Protein AF-A0A931P2Z4-F1 (afdb_monomer_lite)

Structure (mmCIF, N/CA/C/O backbone):
data_AF-A0A931P2Z4-F1
#
_entry.id   AF-A0A931P2Z4-F1
#
loop_
_atom_site.group_PDB
_atom_site.id
_atom_site.type_symbol
_atom_site.label_atom_id
_atom_site.label_alt_id
_atom_site.label_comp_id
_atom_site.label_asym_id
_atom_site.label_entity_id
_atom_site.label_seq_id
_atom_site.pdbx_PDB_ins_code
_atom_site.Cartn_x
_atom_site.Cartn_y
_atom_site.Cartn_z
_atom_site.occupancy
_atom_site.B_iso_or_equiv
_atom_site.auth_seq_id
_atom_site.auth_comp_id
_atom_site.auth_asym_id
_atom_site.auth_atom_id
_atom_site.pdbx_PDB_model_num
ATOM 1 N N . MET A 1 1 ? 8.236 19.180 -32.862 1.00 44.97 1 MET A N 1
ATOM 2 C CA . MET A 1 1 ? 7.317 18.182 -32.266 1.00 44.97 1 MET A CA 1
ATOM 3 C C . MET A 1 1 ? 7.279 18.466 -30.775 1.00 44.97 1 MET A C 1
ATOM 5 O O . MET A 1 1 ? 8.340 18.590 -30.193 1.00 44.97 1 MET A O 1
ATOM 9 N N . ASN A 1 2 ? 6.101 18.716 -30.204 1.00 41.00 2 ASN A N 1
ATOM 10 C CA . ASN A 1 2 ? 5.969 19.362 -28.893 1.00 41.00 2 ASN A CA 1
ATOM 11 C C . ASN A 1 2 ? 6.431 18.462 -27.731 1.00 41.00 2 ASN A C 1
ATOM 13 O O . ASN A 1 2 ? 5.687 17.571 -27.325 1.00 41.00 2 ASN A O 1
ATOM 17 N N . ASP A 1 3 ? 7.596 18.770 -27.150 1.00 51.53 3 ASP A N 1
ATOM 18 C CA . ASP A 1 3 ? 8.115 18.210 -25.883 1.00 51.53 3 ASP A CA 1
ATOM 19 C C . ASP A 1 3 ? 7.376 18.728 -24.632 1.00 51.53 3 ASP A C 1
ATOM 21 O O . ASP A 1 3 ? 7.617 18.282 -23.510 1.00 51.53 3 ASP A O 1
ATOM 25 N N . PHE A 1 4 ? 6.390 19.607 -24.830 1.00 52.56 4 PHE A N 1
ATOM 26 C CA . PHE A 1 4 ? 5.562 20.218 -23.789 1.00 52.56 4 PHE A CA 1
ATOM 27 C C . PHE A 1 4 ? 5.061 19.259 -22.681 1.00 52.56 4 PHE A C 1
ATOM 29 O O . PHE A 1 4 ? 5.158 19.619 -21.507 1.00 52.56 4 PHE A O 1
ATOM 36 N N . PRO A 1 5 ? 4.562 18.032 -22.966 1.00 62.28 5 PRO A N 1
ATOM 37 C CA . PRO A 1 5 ? 4.117 17.132 -21.900 1.00 62.28 5 PRO A CA 1
ATOM 38 C C . PRO A 1 5 ? 5.269 16.531 -21.076 1.00 62.28 5 PRO A C 1
ATOM 40 O O . PRO A 1 5 ? 5.056 16.173 -19.917 1.00 62.28 5 PRO A O 1
ATOM 43 N N . VAL A 1 6 ? 6.478 16.414 -21.636 1.00 67.75 6 VAL A N 1
ATOM 44 C CA . VAL A 1 6 ? 7.647 15.845 -20.943 1.00 67.75 6 VAL A CA 1
ATOM 45 C C . VAL A 1 6 ? 8.242 16.865 -19.978 1.00 67.75 6 VAL A C 1
ATOM 47 O O . VAL A 1 6 ? 8.527 16.518 -18.829 1.00 67.75 6 VAL A O 1
ATOM 50 N N . ASP A 1 7 ? 8.362 18.120 -20.405 1.00 74.94 7 ASP A N 1
ATOM 51 C CA . ASP A 1 7 ? 8.879 19.200 -19.560 1.00 74.94 7 ASP A CA 1
ATOM 52 C C . ASP A 1 7 ? 7.907 19.562 -18.437 1.00 74.94 7 ASP A C 1
ATOM 54 O O . ASP A 1 7 ? 8.334 19.750 -17.296 1.00 74.94 7 ASP A O 1
ATOM 58 N N . LEU A 1 8 ? 6.596 19.546 -18.707 1.00 75.50 8 LEU A N 1
ATOM 59 C CA . LEU A 1 8 ? 5.576 19.726 -17.673 1.00 75.50 8 LEU A CA 1
ATOM 60 C C . LEU A 1 8 ? 5.643 18.615 -16.617 1.00 75.50 8 LEU A C 1
ATOM 62 O O . LEU A 1 8 ? 5.614 18.897 -15.421 1.00 75.50 8 LEU A O 1
ATOM 66 N N . PHE A 1 9 ? 5.772 17.353 -17.039 1.00 71.75 9 PHE A N 1
ATOM 67 C CA . PHE A 1 9 ? 5.898 16.229 -16.111 1.00 71.75 9 PHE A CA 1
ATOM 68 C C . PHE A 1 9 ? 7.199 16.298 -15.301 1.00 71.75 9 PHE A C 1
ATOM 70 O O . PHE A 1 9 ? 7.192 16.049 -14.095 1.00 71.75 9 PHE A O 1
ATOM 77 N N . ARG A 1 10 ? 8.318 16.676 -15.931 1.00 78.06 10 ARG A N 1
ATOM 78 C CA . ARG A 1 10 ? 9.607 16.867 -15.247 1.00 78.06 10 ARG A CA 1
ATOM 79 C C . ARG A 1 10 ? 9.520 18.004 -14.221 1.00 78.06 10 ARG A C 1
ATOM 81 O O . ARG A 1 10 ? 9.961 17.823 -13.086 1.00 78.06 10 ARG A O 1
ATOM 88 N N . GLY A 1 11 ? 8.905 19.130 -14.583 1.00 81.81 11 GLY A N 1
ATOM 89 C CA . GLY A 1 11 ? 8.651 20.252 -13.676 1.00 81.81 11 GLY A CA 1
ATOM 90 C C . GLY A 1 11 ? 7.755 19.856 -12.504 1.00 81.81 11 GLY A C 1
ATOM 91 O O . GLY A 1 11 ? 8.115 20.081 -11.349 1.00 81.81 11 GLY A O 1
ATOM 92 N N . PHE A 1 12 ? 6.647 19.164 -12.784 1.00 83.44 12 PHE A N 1
ATOM 93 C CA . PHE A 1 12 ? 5.747 18.636 -11.760 1.00 83.44 12 PHE A CA 1
ATOM 94 C C . PHE A 1 12 ? 6.478 17.712 -10.784 1.00 83.44 12 PHE A C 1
ATOM 96 O O . PHE A 1 12 ? 6.411 17.940 -9.582 1.00 83.44 12 PHE A O 1
ATOM 103 N N . MET A 1 13 ? 7.230 16.717 -11.270 1.00 86.56 13 MET A N 1
ATOM 104 C CA . MET A 1 13 ? 7.953 15.777 -10.402 1.00 86.56 13 MET A CA 1
ATOM 105 C C . MET A 1 13 ? 9.021 16.464 -9.543 1.00 86.56 13 MET A C 1
ATOM 107 O O . MET A 1 13 ? 9.253 16.047 -8.410 1.00 86.56 13 MET A O 1
ATOM 111 N N . THR A 1 14 ? 9.629 17.541 -10.045 1.00 87.50 14 THR A N 1
ATOM 112 C CA . THR A 1 14 ? 10.622 18.329 -9.298 1.00 87.50 14 THR A CA 1
ATOM 113 C C . THR A 1 14 ? 10.002 19.035 -8.089 1.00 87.50 14 THR A C 1
ATOM 115 O O . THR A 1 14 ? 10.660 19.146 -7.061 1.00 87.50 14 THR A O 1
ATOM 118 N N . ALA A 1 15 ? 8.735 19.457 -8.170 1.00 89.44 15 ALA A N 1
ATOM 119 C CA . ALA A 1 15 ? 8.001 20.026 -7.036 1.00 89.44 15 ALA A CA 1
ATOM 120 C C . ALA A 1 15 ? 7.298 18.951 -6.185 1.00 89.44 15 ALA A C 1
ATOM 122 O O . ALA A 1 15 ? 7.265 19.031 -4.957 1.00 89.44 15 ALA A O 1
ATOM 123 N N . PHE A 1 16 ? 6.755 17.920 -6.832 1.00 89.06 16 PHE A N 1
ATOM 124 C CA . PHE A 1 16 ? 5.965 16.871 -6.198 1.00 89.06 16 PHE A CA 1
ATOM 125 C C . PHE A 1 16 ? 6.788 16.034 -5.221 1.00 89.06 16 PHE A C 1
ATOM 127 O O . PHE A 1 16 ? 6.344 15.807 -4.099 1.00 89.06 16 PHE A O 1
ATOM 134 N N . VAL A 1 17 ? 7.990 15.593 -5.610 1.00 91.75 17 VAL A N 1
ATOM 135 C CA . VAL A 1 17 ? 8.836 14.752 -4.750 1.00 91.75 17 VAL A CA 1
ATOM 136 C C . VAL A 1 17 ? 9.189 15.450 -3.428 1.00 91.75 17 VAL A C 1
ATOM 138 O O . VAL A 1 17 ? 8.861 14.885 -2.384 1.00 91.75 17 VAL A O 1
ATOM 141 N N . PRO A 1 18 ? 9.787 16.660 -3.402 1.00 93.44 18 PRO A N 1
ATOM 142 C CA . PRO A 1 18 ? 10.085 17.330 -2.138 1.00 93.44 18 PRO A CA 1
ATOM 143 C C . PRO A 1 18 ? 8.811 17.679 -1.362 1.00 93.44 18 PRO A C 1
ATOM 145 O O . PRO A 1 18 ? 8.804 17.546 -0.141 1.00 93.44 18 PRO A O 1
ATOM 148 N N . GLY A 1 19 ? 7.716 18.039 -2.045 1.00 92.69 19 GLY A N 1
ATOM 149 C CA . GLY A 1 19 ? 6.416 18.255 -1.405 1.00 92.69 19 GLY A CA 1
ATOM 150 C C . GLY A 1 19 ? 5.922 17.016 -0.652 1.00 92.69 19 GLY A C 1
ATOM 151 O O . GLY A 1 19 ? 5.561 17.109 0.520 1.00 92.69 19 GLY A O 1
ATOM 152 N N . MET A 1 20 ? 5.983 15.841 -1.283 1.00 91.75 20 MET A N 1
ATOM 153 C CA . MET A 1 20 ? 5.638 14.563 -0.655 1.00 91.75 20 MET A CA 1
ATOM 154 C C . MET A 1 20 ? 6.575 14.223 0.504 1.00 91.75 20 MET A C 1
ATOM 156 O O . MET A 1 20 ? 6.102 13.790 1.548 1.00 91.75 20 MET A O 1
ATOM 160 N N . LEU A 1 21 ? 7.887 14.433 0.368 1.00 91.06 21 LEU A N 1
ATOM 161 C CA . LEU A 1 21 ? 8.843 14.148 1.446 1.00 91.06 21 LEU A CA 1
ATOM 162 C C . LEU A 1 21 ? 8.660 15.075 2.656 1.00 91.06 21 LEU A C 1
ATOM 164 O O . LEU A 1 21 ? 8.815 14.624 3.788 1.00 91.06 21 LEU A O 1
ATOM 168 N N . LEU A 1 22 ? 8.289 16.339 2.436 1.00 95.12 22 LEU A N 1
ATOM 169 C CA . LEU A 1 22 ? 8.020 17.315 3.497 1.00 95.12 22 LEU A CA 1
ATOM 170 C C . LEU A 1 22 ? 6.656 17.125 4.164 1.00 95.12 22 LEU A C 1
ATOM 172 O O . LEU A 1 22 ? 6.505 17.450 5.344 1.00 95.12 22 LEU A O 1
ATOM 176 N N . PHE A 1 23 ? 5.665 16.608 3.432 1.00 93.88 23 PHE A N 1
ATOM 177 C CA . PHE A 1 23 ? 4.286 16.508 3.906 1.00 93.88 23 PHE A CA 1
ATOM 178 C C . PHE A 1 23 ? 4.151 15.833 5.284 1.00 93.88 23 PHE A C 1
ATOM 180 O O . PHE A 1 23 ? 3.473 16.410 6.136 1.00 93.88 23 PHE A O 1
ATOM 187 N N . PRO A 1 24 ? 4.810 14.688 5.578 1.00 92.69 24 PRO A N 1
ATOM 188 C CA . PRO A 1 24 ? 4.758 14.075 6.899 1.00 92.69 24 PRO A CA 1
ATOM 189 C C . PRO A 1 24 ? 5.106 15.013 8.047 1.00 92.69 24 PRO A C 1
ATOM 191 O O . PRO A 1 24 ? 4.391 15.066 9.049 1.00 92.69 24 PRO A O 1
ATOM 194 N N . LEU A 1 25 ? 6.189 15.769 7.885 1.00 94.56 25 LEU A N 1
ATOM 195 C CA . LEU A 1 25 ? 6.668 16.702 8.891 1.00 94.56 25 LEU A CA 1
ATOM 196 C C . LEU A 1 25 ? 5.716 17.893 9.033 1.00 94.56 25 LEU A C 1
ATOM 198 O O . LEU A 1 25 ? 5.333 18.226 10.153 1.00 94.56 25 LEU A O 1
ATOM 202 N N . ILE A 1 26 ? 5.291 18.491 7.914 1.00 94.81 26 ILE A N 1
ATOM 203 C CA . ILE A 1 26 ? 4.351 19.625 7.901 1.00 94.81 26 ILE A CA 1
ATOM 204 C C . ILE A 1 26 ? 3.043 19.242 8.593 1.00 94.81 26 ILE A C 1
ATOM 206 O O . ILE A 1 26 ? 2.549 19.976 9.448 1.00 94.81 26 ILE A O 1
ATOM 210 N N . PHE A 1 27 ? 2.499 18.070 8.272 1.00 92.38 27 PHE A N 1
ATOM 211 C CA . PHE A 1 27 ? 1.262 17.596 8.874 1.00 92.38 27 PHE A CA 1
ATOM 212 C C . PHE A 1 27 ? 1.416 17.372 10.382 1.00 92.38 27 PHE A C 1
ATOM 214 O O . PHE A 1 27 ? 0.589 17.843 11.159 1.00 92.38 27 PHE A O 1
ATOM 221 N N . VAL A 1 28 ? 2.486 16.699 10.825 1.00 92.12 28 VAL A N 1
ATOM 222 C CA . VAL A 1 28 ? 2.754 16.495 12.260 1.00 92.12 28 VAL A CA 1
ATOM 223 C C . VAL A 1 28 ? 2.895 17.828 12.990 1.00 92.12 28 VAL A C 1
ATOM 225 O O . VAL A 1 28 ? 2.395 17.951 14.107 1.00 92.12 28 VAL A O 1
ATOM 228 N N . LEU A 1 29 ? 3.540 18.826 12.381 1.00 93.25 29 LEU A N 1
ATOM 229 C CA . LEU A 1 29 ? 3.666 20.174 12.939 1.00 93.25 29 LEU A CA 1
ATOM 230 C C . LEU A 1 29 ? 2.308 20.873 13.070 1.00 93.25 29 LEU A C 1
ATOM 232 O O . LEU A 1 29 ? 2.054 21.487 14.103 1.00 93.25 29 LEU A O 1
ATOM 236 N N . ALA A 1 30 ? 1.433 20.729 12.073 1.00 92.19 30 ALA A N 1
ATOM 237 C CA . ALA A 1 30 ? 0.103 21.336 12.057 1.00 92.19 30 ALA A CA 1
ATOM 238 C C . ALA A 1 30 ? -0.881 20.706 13.060 1.00 92.19 30 ALA A C 1
ATOM 240 O O . ALA A 1 30 ? -1.800 21.377 13.526 1.00 92.19 30 ALA A O 1
ATOM 241 N N . VAL A 1 31 ? -0.710 19.427 13.413 1.00 89.00 31 VAL A N 1
ATOM 242 C CA . VAL A 1 31 ? -1.564 18.768 14.415 1.00 89.00 31 VAL A CA 1
ATOM 243 C C . VAL A 1 31 ? -1.288 19.360 15.807 1.00 89.00 31 VAL A C 1
ATOM 245 O O . VAL A 1 31 ? -0.141 19.337 16.250 1.00 89.00 31 VAL A O 1
ATOM 248 N N . PRO A 1 32 ? -2.295 19.847 16.550 1.00 88.62 32 PRO A N 1
ATOM 249 C CA . PRO A 1 32 ? -2.089 20.347 17.907 1.00 88.62 32 PRO A CA 1
ATOM 250 C C . PRO A 1 32 ? -1.787 19.204 18.888 1.00 88.62 32 PRO A C 1
ATOM 252 O O . PRO A 1 32 ? -2.321 18.099 18.761 1.00 88.62 32 PRO A O 1
ATOM 255 N N . THR A 1 33 ? -0.943 19.471 19.887 1.00 88.38 33 THR A N 1
ATOM 256 C CA . THR A 1 33 ? -0.686 18.535 20.992 1.00 88.38 33 THR A CA 1
ATOM 257 C C . THR A 1 33 ? -1.854 18.586 21.973 1.00 88.38 33 THR A C 1
ATOM 259 O O . THR A 1 33 ? -2.171 19.654 22.485 1.00 88.38 33 THR A O 1
ATOM 262 N N . LYS A 1 34 ? -2.498 17.443 22.224 1.00 85.62 34 LYS A N 1
ATOM 263 C CA . LYS A 1 34 ? -3.640 17.299 23.146 1.00 85.62 34 LYS A CA 1
ATOM 264 C C . LYS A 1 34 ? -3.306 16.494 24.405 1.00 85.62 34 LYS A C 1
ATOM 266 O O . LYS A 1 34 ? -4.213 16.042 25.092 1.00 85.62 34 LYS A O 1
ATOM 271 N N . VAL A 1 35 ? -2.024 16.249 24.664 1.00 84.19 35 VAL A N 1
ATOM 272 C CA . VAL A 1 35 ? -1.583 15.495 25.840 1.00 84.19 35 VAL A CA 1
ATOM 273 C C . VAL A 1 35 ? -1.104 16.463 26.908 1.00 84.19 35 VAL A C 1
ATOM 275 O O . VAL A 1 35 ? -0.300 17.342 26.610 1.00 84.19 35 VAL A O 1
ATOM 278 N N . GLU A 1 36 ? -1.614 16.298 28.124 1.00 82.31 36 GLU A N 1
ATOM 279 C CA . GLU A 1 36 ? -1.298 17.154 29.275 1.00 82.31 36 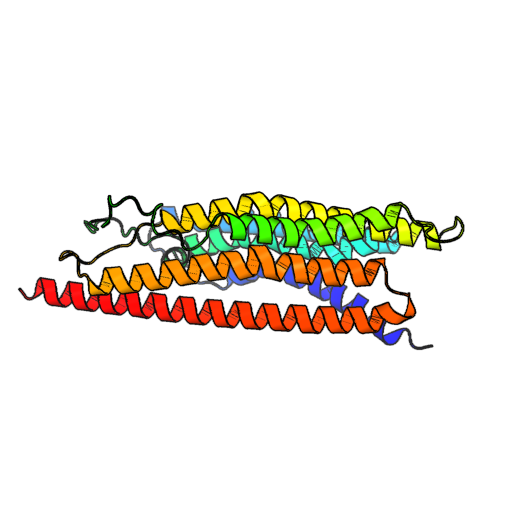GLU A CA 1
ATOM 280 C C . GLU A 1 36 ? -0.127 16.598 30.103 1.00 82.31 36 GLU A C 1
ATOM 282 O O . GLU A 1 36 ? 0.582 17.348 30.770 1.00 82.31 36 GLU A O 1
ATOM 287 N N . GLU A 1 37 ? 0.133 15.289 30.014 1.00 85.88 37 GLU A N 1
ATOM 288 C CA . GLU A 1 37 ? 1.221 14.633 30.741 1.00 85.88 37 GLU A CA 1
ATOM 289 C C . GLU A 1 37 ? 2.613 15.043 30.198 1.00 85.88 37 GLU A C 1
ATOM 291 O O . GLU A 1 37 ? 2.868 14.945 28.984 1.00 85.88 37 GLU A O 1
ATOM 296 N N . PRO A 1 38 ? 3.559 15.453 31.071 1.00 85.31 38 PRO A N 1
ATOM 297 C CA . PRO A 1 38 ? 4.902 15.877 30.663 1.00 85.31 38 PRO A CA 1
ATOM 298 C C . PRO A 1 38 ? 5.701 14.790 29.931 1.00 85.31 38 PRO A C 1
ATOM 300 O O . PRO A 1 38 ? 6.348 15.070 28.921 1.00 85.31 38 PRO A O 1
ATOM 303 N N . GLU A 1 39 ? 5.625 13.541 30.397 1.00 81.50 39 GLU A N 1
ATOM 304 C CA . GLU A 1 39 ? 6.357 12.410 29.808 1.00 81.50 39 GLU A CA 1
ATOM 305 C C . GLU A 1 39 ? 5.884 12.094 28.384 1.00 81.50 39 GLU A C 1
ATOM 307 O O . GLU A 1 39 ? 6.685 11.889 27.468 1.00 81.50 39 GLU A O 1
ATOM 312 N N . ALA A 1 40 ? 4.569 12.113 28.165 1.00 79.25 40 ALA A N 1
ATOM 313 C CA . ALA A 1 40 ? 3.987 11.884 26.851 1.00 79.25 40 ALA A CA 1
ATOM 314 C C . ALA A 1 40 ? 4.281 13.042 25.881 1.00 79.25 40 ALA A C 1
ATOM 316 O O . ALA A 1 40 ? 4.502 12.818 24.686 1.00 79.25 40 ALA A O 1
ATOM 317 N N . THR A 1 41 ? 4.367 14.270 26.399 1.00 86.44 41 THR A N 1
ATOM 318 C CA . THR A 1 41 ? 4.800 15.443 25.630 1.00 86.44 41 THR A CA 1
ATOM 319 C C . THR A 1 41 ? 6.256 15.311 25.173 1.00 86.44 41 THR A C 1
ATOM 321 O O . THR A 1 41 ? 6.557 15.570 24.003 1.00 86.44 41 THR A O 1
ATOM 324 N N . ASP A 1 42 ? 7.161 14.864 26.049 1.00 89.00 42 ASP A N 1
ATOM 325 C CA . ASP A 1 42 ? 8.564 14.607 25.698 1.00 89.00 42 ASP A CA 1
ATOM 326 C C . ASP A 1 42 ? 8.696 13.479 24.660 1.00 89.00 42 ASP A C 1
ATOM 328 O O . ASP A 1 42 ? 9.386 13.622 23.645 1.00 89.00 42 ASP A O 1
ATOM 332 N N . ALA A 1 43 ? 7.948 12.385 24.830 1.00 85.12 43 ALA A N 1
ATOM 333 C CA . ALA A 1 43 ? 7.911 11.292 23.862 1.00 85.12 43 ALA A CA 1
ATOM 334 C C . ALA A 1 43 ? 7.425 11.751 22.473 1.00 85.12 43 ALA A C 1
ATOM 336 O O . ALA A 1 43 ? 7.993 11.353 21.448 1.00 85.12 43 ALA A O 1
ATOM 337 N N . ALA A 1 44 ? 6.403 12.612 22.417 1.00 87.94 44 ALA A N 1
ATOM 338 C CA . ALA A 1 44 ? 5.918 13.199 21.171 1.00 87.94 44 ALA A CA 1
ATOM 339 C C . ALA A 1 44 ? 6.986 14.079 20.500 1.00 87.94 44 ALA A C 1
ATOM 341 O O . ALA A 1 44 ? 7.217 13.946 19.294 1.00 87.94 44 ALA A O 1
ATOM 342 N N . ARG A 1 45 ? 7.698 14.912 21.275 1.00 91.25 45 ARG A N 1
ATOM 343 C CA . ARG A 1 45 ? 8.810 15.742 20.776 1.00 91.25 45 ARG A CA 1
ATOM 344 C C . ARG A 1 45 ? 9.950 14.898 20.215 1.00 91.25 45 ARG A C 1
ATOM 346 O O . ARG A 1 45 ? 10.399 15.169 19.105 1.00 91.25 45 ARG A O 1
ATOM 353 N N . LYS A 1 46 ? 10.376 13.844 20.918 1.00 91.81 46 LYS A N 1
ATOM 354 C CA . LYS A 1 46 ? 11.427 12.921 20.449 1.00 91.81 46 LYS A CA 1
ATOM 355 C C . LYS A 1 46 ? 11.071 12.277 19.108 1.00 91.81 46 LYS A C 1
ATOM 357 O O . LYS A 1 46 ? 11.904 12.231 18.205 1.00 91.81 46 LYS A O 1
ATOM 362 N N . ARG A 1 47 ? 9.821 11.829 18.935 1.00 90.06 47 ARG A N 1
ATOM 363 C CA . ARG A 1 47 ? 9.345 11.253 17.661 1.00 90.06 47 ARG A CA 1
ATOM 364 C C . ARG A 1 47 ? 9.274 12.282 16.540 1.00 90.06 47 ARG A C 1
ATOM 366 O O . ARG A 1 47 ? 9.666 11.981 15.416 1.00 90.06 47 ARG A O 1
ATOM 373 N N . GLN A 1 48 ? 8.809 13.491 16.839 1.00 93.19 48 GLN A N 1
ATOM 374 C CA . GLN A 1 48 ? 8.795 14.593 15.880 1.00 93.19 48 GLN A CA 1
ATOM 375 C C . GLN A 1 48 ? 10.218 14.981 15.449 1.00 93.19 48 GLN A C 1
ATOM 377 O O . GLN A 1 48 ? 10.456 15.217 14.267 1.00 93.19 48 GLN A O 1
ATOM 382 N N . PHE A 1 49 ? 11.172 14.997 16.381 1.00 94.56 49 PHE A N 1
ATOM 383 C CA . PHE A 1 49 ? 12.579 15.263 16.090 1.00 94.56 49 PHE A CA 1
ATOM 384 C C . PHE A 1 49 ? 13.196 14.174 15.206 1.00 94.56 49 PHE A C 1
ATOM 386 O O . PHE A 1 49 ? 13.834 14.487 14.202 1.00 94.56 49 PHE A O 1
ATOM 393 N N . ALA A 1 50 ? 12.934 12.898 15.508 1.00 91.88 50 ALA A N 1
ATOM 394 C CA . ALA A 1 50 ? 13.341 11.792 14.645 1.00 91.88 50 ALA A CA 1
ATOM 395 C C . ALA A 1 50 ? 12.765 11.952 13.227 1.00 91.88 50 ALA A C 1
ATOM 397 O O . ALA A 1 50 ? 13.512 11.896 12.252 1.00 91.88 50 ALA A O 1
ATOM 398 N N . LEU A 1 51 ? 11.463 12.235 13.099 1.00 93.62 51 LEU A N 1
ATOM 399 C CA . LEU A 1 51 ? 10.836 12.506 11.803 1.00 93.62 51 LEU A CA 1
ATOM 400 C C . LEU A 1 51 ? 11.524 13.658 11.060 1.00 93.62 51 LEU A C 1
ATOM 402 O O . LEU A 1 51 ? 11.760 13.534 9.861 1.00 93.62 51 LEU A O 1
ATOM 406 N N . ALA A 1 52 ? 11.866 14.751 11.747 1.00 95.50 52 ALA A N 1
ATOM 407 C CA . ALA A 1 52 ? 12.558 15.885 11.140 1.00 95.50 52 ALA A CA 1
ATOM 408 C C . ALA A 1 52 ? 13.937 15.487 10.588 1.00 95.50 52 ALA A C 1
ATOM 410 O O . ALA A 1 52 ? 14.235 15.796 9.435 1.00 95.50 52 ALA A O 1
ATOM 411 N N . ILE A 1 53 ? 14.739 14.736 11.355 1.00 94.62 53 ILE A N 1
ATOM 412 C CA . ILE A 1 53 ? 16.046 14.226 10.904 1.00 94.62 53 ILE A CA 1
ATOM 413 C C . ILE A 1 53 ? 15.891 13.346 9.663 1.00 94.62 53 ILE A C 1
ATOM 415 O O . ILE A 1 53 ? 16.563 13.572 8.658 1.00 94.62 53 ILE A O 1
ATOM 419 N N . PHE A 1 54 ? 14.993 12.360 9.703 1.00 93.81 54 PHE A N 1
ATOM 420 C CA . PHE A 1 54 ? 14.798 11.449 8.572 1.00 93.81 54 PHE A CA 1
ATOM 421 C C . PHE A 1 54 ? 14.214 12.159 7.346 1.00 93.81 54 PHE A C 1
ATOM 423 O O . PHE A 1 54 ? 14.568 11.815 6.220 1.00 93.81 54 PHE A O 1
ATOM 430 N N . THR A 1 55 ? 13.373 13.176 7.543 1.00 94.69 55 THR A N 1
ATOM 431 C CA . THR A 1 55 ? 12.861 14.021 6.454 1.00 94.69 55 THR A CA 1
ATOM 432 C C . THR A 1 55 ? 13.998 14.810 5.806 1.00 94.69 55 THR A C 1
ATOM 434 O O . THR A 1 55 ? 14.122 14.797 4.584 1.00 94.69 55 THR A O 1
ATOM 437 N N . MET A 1 56 ? 14.874 15.433 6.604 1.00 95.75 56 MET A N 1
ATOM 438 C CA . MET A 1 56 ? 16.061 16.123 6.087 1.00 95.75 56 MET A CA 1
ATOM 439 C C . MET A 1 56 ? 16.981 15.165 5.329 1.00 95.75 56 MET A C 1
ATOM 441 O O . MET A 1 56 ? 17.409 15.486 4.226 1.00 95.75 56 MET A O 1
ATOM 445 N N . LEU A 1 57 ? 17.231 13.967 5.864 1.00 90.44 57 LEU A N 1
ATOM 446 C CA . LEU A 1 57 ? 18.035 12.950 5.187 1.00 90.44 57 LEU A CA 1
ATOM 447 C C . LEU A 1 57 ? 17.420 12.546 3.839 1.00 90.44 57 LEU A C 1
ATOM 449 O O . LEU A 1 57 ? 18.127 12.499 2.837 1.00 90.44 57 LEU A O 1
ATOM 453 N N . ALA A 1 58 ? 16.110 12.293 3.794 1.00 89.56 58 ALA A N 1
ATOM 454 C CA . ALA A 1 58 ? 15.413 11.926 2.563 1.00 89.56 58 ALA A CA 1
ATOM 455 C C . ALA A 1 58 ? 15.474 13.042 1.507 1.00 89.56 58 ALA A C 1
ATOM 457 O O . ALA A 1 58 ? 15.698 12.759 0.329 1.00 89.56 58 ALA A O 1
ATOM 458 N N . ILE A 1 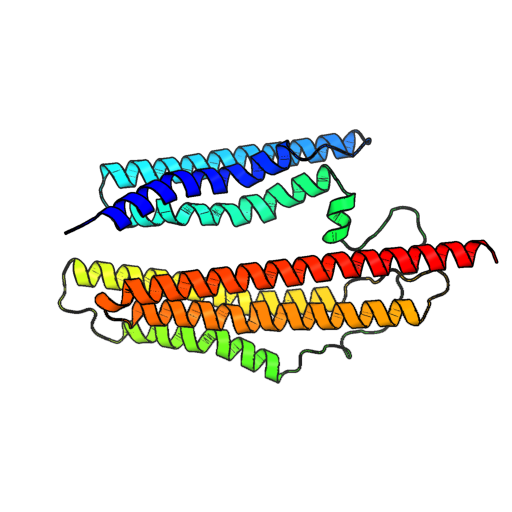59 ? 15.326 14.305 1.922 1.00 92.44 59 ILE A N 1
ATOM 459 C CA . ILE A 1 59 ? 15.470 15.469 1.037 1.00 92.44 59 ILE A CA 1
ATOM 460 C C . ILE A 1 59 ? 16.910 15.597 0.540 1.00 92.44 59 ILE A C 1
ATOM 462 O O . ILE A 1 59 ? 17.106 15.827 -0.649 1.00 92.44 59 ILE A O 1
ATOM 466 N N . SER A 1 60 ? 17.914 15.394 1.397 1.00 94.19 60 SER A N 1
ATOM 467 C CA . SER A 1 60 ? 19.328 15.418 1.002 1.00 94.19 60 SER A CA 1
ATOM 468 C C . SER A 1 60 ? 19.667 14.312 0.002 1.00 94.19 60 SER A C 1
ATOM 470 O O . SER A 1 60 ? 20.336 14.574 -0.994 1.00 94.19 60 SER A O 1
ATOM 472 N N . VAL A 1 61 ? 19.166 13.090 0.214 1.00 88.94 61 VAL A N 1
ATOM 473 C CA . VAL A 1 61 ? 19.330 11.973 -0.732 1.00 88.94 61 VAL A CA 1
ATOM 474 C C . VAL A 1 61 ? 18.670 12.302 -2.067 1.00 88.94 61 VAL A C 1
ATOM 476 O O . VAL A 1 61 ? 19.296 12.152 -3.115 1.00 88.94 61 VAL A O 1
ATOM 479 N N . TRP A 1 62 ? 17.429 12.791 -2.050 1.00 94.81 62 TRP A N 1
ATOM 480 C CA . TRP A 1 62 ? 16.746 13.223 -3.267 1.00 94.81 62 TRP A CA 1
ATOM 481 C C . TRP A 1 62 ? 17.503 14.348 -3.986 1.00 94.81 62 TRP A C 1
ATOM 483 O O . TRP A 1 62 ? 17.717 14.253 -5.193 1.00 94.81 62 TRP A O 1
ATOM 493 N N . GLY A 1 63 ? 17.943 15.375 -3.257 1.00 91.69 63 GLY A N 1
ATOM 494 C CA . GLY A 1 63 ? 18.691 16.510 -3.791 1.00 91.69 63 GLY A CA 1
ATOM 495 C C . GLY A 1 63 ? 20.013 16.077 -4.419 1.00 91.69 63 GLY A C 1
ATOM 496 O O . GLY A 1 63 ? 20.309 16.467 -5.545 1.00 91.69 63 GLY A O 1
ATOM 497 N N . GLY A 1 64 ? 20.758 15.190 -3.753 1.00 91.69 64 GLY A N 1
ATOM 498 C CA . GLY A 1 64 ? 21.970 14.579 -4.299 1.00 91.69 64 GLY A CA 1
ATOM 499 C C . GLY A 1 64 ? 21.694 13.800 -5.586 1.00 91.69 64 GLY A C 1
ATOM 500 O O . GLY A 1 64 ? 22.372 14.012 -6.589 1.00 91.69 64 GLY A O 1
ATOM 501 N N . LEU A 1 65 ? 20.650 12.964 -5.611 1.00 89.38 65 LEU A N 1
ATOM 502 C CA . LEU A 1 65 ? 20.246 12.237 -6.821 1.00 89.38 65 LEU A CA 1
ATOM 503 C C . LEU A 1 65 ? 19.843 13.186 -7.958 1.00 89.38 65 LEU A C 1
ATOM 505 O O . LEU A 1 65 ? 20.195 12.934 -9.107 1.00 89.38 65 LEU A O 1
ATOM 509 N N . ALA A 1 66 ? 19.117 14.264 -7.658 1.00 89.88 66 ALA A N 1
ATOM 510 C CA . ALA A 1 66 ? 18.675 15.244 -8.646 1.00 89.88 66 ALA A CA 1
ATOM 511 C C . ALA A 1 66 ? 19.849 16.050 -9.229 1.00 89.88 66 ALA A C 1
ATOM 513 O O . ALA A 1 66 ? 19.898 16.271 -10.440 1.00 89.88 66 ALA A O 1
ATOM 514 N N . LEU A 1 67 ? 20.814 16.447 -8.393 1.00 91.56 67 LEU A N 1
ATOM 515 C CA . LEU A 1 67 ? 22.035 17.133 -8.826 1.00 91.56 67 LEU A CA 1
ATOM 516 C C . LEU A 1 67 ? 22.905 16.222 -9.696 1.00 91.56 67 LEU A C 1
ATOM 518 O O . LEU A 1 67 ? 23.240 16.596 -10.819 1.00 91.56 67 LEU A O 1
ATOM 522 N N . ILE A 1 68 ? 23.173 14.993 -9.245 1.00 87.06 68 ILE A N 1
ATOM 523 C CA . ILE A 1 68 ? 23.941 14.008 -10.020 1.00 87.06 68 ILE A CA 1
ATOM 524 C C . ILE A 1 68 ? 23.236 13.701 -11.345 1.00 87.06 68 ILE A C 1
ATOM 526 O O . ILE A 1 68 ? 23.891 13.613 -12.384 1.00 87.06 68 ILE A O 1
ATOM 530 N N . ALA A 1 69 ? 21.905 13.574 -11.351 1.00 87.25 69 ALA A N 1
ATOM 531 C CA . ALA A 1 69 ? 21.135 13.378 -12.579 1.00 87.25 69 ALA A CA 1
ATOM 532 C C . ALA A 1 69 ? 21.321 14.536 -13.569 1.00 87.25 69 ALA A C 1
ATOM 534 O O . ALA A 1 69 ? 21.441 14.303 -14.773 1.00 87.25 69 ALA A O 1
ATOM 535 N N . ARG A 1 70 ? 21.369 15.775 -13.067 1.00 87.00 70 ARG A N 1
ATOM 536 C CA . ARG A 1 70 ? 21.575 16.977 -13.881 1.00 87.00 70 ARG A CA 1
ATOM 537 C C . ARG A 1 70 ? 22.983 17.034 -14.476 1.00 87.00 70 ARG A C 1
ATOM 539 O O . ARG A 1 70 ? 23.116 17.390 -15.645 1.00 87.00 70 ARG A O 1
ATOM 546 N N . GLU A 1 71 ? 24.004 16.687 -13.696 1.00 88.38 71 GLU A N 1
ATOM 547 C CA . GLU A 1 71 ? 25.410 16.747 -14.116 1.00 88.38 71 GLU A CA 1
ATOM 548 C C . GLU A 1 71 ? 25.794 15.593 -15.043 1.00 88.38 71 GLU A C 1
ATOM 550 O O . GLU A 1 71 ? 26.314 15.809 -16.135 1.00 88.38 71 GLU A O 1
ATOM 555 N N . THR A 1 72 ? 25.498 14.360 -14.636 1.00 84.12 72 THR A N 1
ATOM 556 C CA . THR A 1 72 ? 25.933 13.155 -15.360 1.00 84.12 72 THR A CA 1
ATOM 557 C C . THR A 1 72 ? 25.055 12.831 -16.564 1.00 84.12 72 THR A C 1
ATOM 559 O O . THR A 1 72 ? 25.470 12.073 -17.438 1.00 84.12 72 THR A O 1
ATOM 562 N N . ARG A 1 73 ? 23.823 13.365 -16.609 1.00 80.75 73 ARG A N 1
ATOM 563 C CA . ARG A 1 73 ? 22.781 13.028 -17.599 1.00 80.75 73 ARG A CA 1
ATOM 564 C C . ARG A 1 73 ? 22.507 11.523 -17.718 1.00 80.75 73 ARG A C 1
ATOM 566 O O . ARG A 1 73 ? 21.957 11.066 -18.721 1.00 80.75 73 ARG A O 1
ATOM 573 N N . LEU A 1 74 ? 22.870 10.740 -16.701 1.00 74.94 74 LEU A N 1
ATOM 574 C CA . LEU A 1 74 ? 22.632 9.305 -16.689 1.00 74.94 74 LEU A CA 1
ATOM 575 C C . LEU A 1 74 ? 21.154 9.031 -16.344 1.00 74.94 74 LEU A C 1
ATOM 577 O O . LEU A 1 74 ? 20.685 9.454 -15.280 1.00 74.94 74 LEU A O 1
ATOM 581 N N . PRO A 1 75 ? 20.417 8.266 -17.177 1.00 76.12 75 PRO A N 1
ATOM 582 C CA . PRO A 1 75 ? 18.980 8.033 -16.994 1.00 76.12 75 PRO A CA 1
ATOM 583 C C . PRO A 1 75 ? 18.599 7.398 -15.651 1.00 76.12 75 PRO A C 1
ATOM 585 O O . PRO A 1 75 ? 17.474 7.576 -15.178 1.00 76.12 75 PRO A O 1
ATOM 588 N N . VAL A 1 76 ? 19.529 6.658 -15.035 1.00 76.75 76 VAL A N 1
ATOM 589 C CA . VAL A 1 76 ? 19.324 5.980 -13.748 1.00 76.75 76 VAL A CA 1
ATOM 590 C C . VAL A 1 76 ? 19.123 6.970 -12.602 1.00 76.75 76 VAL A C 1
ATOM 592 O O . VAL A 1 76 ? 18.181 6.814 -11.830 1.00 76.75 76 VAL A O 1
ATOM 595 N N . PHE A 1 77 ? 19.939 8.022 -12.505 1.00 83.69 77 PHE A N 1
ATOM 596 C CA . PHE A 1 77 ? 19.804 9.028 -11.448 1.00 83.69 77 PHE A CA 1
ATOM 597 C C . PHE A 1 77 ? 18.567 9.899 -11.669 1.00 83.69 77 PHE A C 1
ATOM 599 O O . PHE A 1 77 ? 17.881 10.275 -10.716 1.00 83.69 77 PHE A O 1
ATOM 606 N N . GLU A 1 78 ? 18.214 10.152 -12.930 1.00 83.06 78 GLU A N 1
ATOM 607 C CA . GLU A 1 78 ? 16.982 10.854 -13.270 1.00 83.06 78 GLU A CA 1
ATOM 608 C C . GLU A 1 78 ? 15.735 10.053 -12.863 1.00 83.06 78 GLU A C 1
ATOM 610 O O . GLU A 1 78 ? 14.822 10.599 -12.245 1.00 83.06 78 GLU A O 1
ATOM 615 N N . HIS A 1 79 ? 15.691 8.748 -13.140 1.00 79.56 79 HIS A N 1
ATOM 616 C CA . HIS A 1 79 ? 14.586 7.902 -12.681 1.00 79.56 79 HIS A CA 1
ATOM 617 C C . HIS A 1 79 ? 14.553 7.779 -11.155 1.00 79.56 79 HIS A C 1
ATOM 619 O O . HIS A 1 79 ? 13.482 7.906 -10.562 1.00 79.56 79 HIS A O 1
ATOM 625 N N . SER A 1 80 ? 15.705 7.581 -10.514 1.00 83.44 80 SER A N 1
ATOM 626 C CA . SER A 1 80 ? 15.801 7.437 -9.058 1.00 83.44 80 SER A CA 1
ATOM 627 C C . SER A 1 80 ? 15.360 8.698 -8.317 1.00 83.44 80 SER A C 1
ATOM 629 O O . SER A 1 80 ? 14.558 8.607 -7.392 1.00 83.44 80 SER A O 1
ATOM 631 N N . SER A 1 81 ? 15.801 9.884 -8.748 1.00 88.50 81 SER A N 1
ATOM 632 C CA . SER A 1 81 ? 15.359 11.157 -8.153 1.00 88.50 81 SER A CA 1
ATOM 633 C C . SER A 1 81 ? 13.856 11.383 -8.334 1.00 88.50 81 SER A C 1
ATOM 635 O O . SER A 1 81 ? 13.183 11.825 -7.406 1.00 88.50 81 SER A O 1
ATOM 637 N N . ARG A 1 82 ? 13.287 11.005 -9.485 1.00 85.62 82 ARG A N 1
ATOM 638 C CA . ARG A 1 82 ? 11.836 11.071 -9.715 1.00 85.62 82 ARG A CA 1
ATOM 639 C C . ARG A 1 82 ? 11.054 10.047 -8.900 1.00 85.62 82 ARG A C 1
ATOM 641 O O . ARG A 1 82 ? 9.909 10.318 -8.585 1.00 85.62 82 ARG A O 1
ATOM 648 N N . MET A 1 83 ? 11.629 8.896 -8.554 1.00 84.81 83 MET A N 1
ATOM 649 C CA . MET A 1 83 ? 10.973 7.850 -7.749 1.00 84.81 83 MET A CA 1
ATOM 650 C C . MET A 1 83 ? 11.220 7.987 -6.242 1.00 84.81 83 MET A C 1
ATOM 652 O O . MET A 1 83 ? 10.592 7.291 -5.447 1.00 84.81 83 MET A O 1
ATOM 656 N N . ALA A 1 84 ? 12.075 8.921 -5.829 1.00 88.75 84 ALA A N 1
ATOM 657 C CA . ALA A 1 84 ? 12.397 9.181 -4.429 1.00 88.75 84 ALA A CA 1
ATOM 658 C C . ALA A 1 84 ? 11.170 9.532 -3.564 1.00 88.75 84 ALA A C 1
ATOM 660 O O . ALA A 1 84 ? 11.223 9.339 -2.350 1.00 88.75 84 ALA A O 1
ATOM 661 N N . TRP A 1 85 ? 10.044 9.960 -4.161 1.00 88.00 85 TRP A N 1
ATOM 662 C CA . TRP A 1 85 ? 8.781 10.173 -3.437 1.00 88.00 85 TRP A CA 1
ATOM 663 C C . TRP A 1 85 ? 8.316 8.926 -2.680 1.00 88.00 85 TRP A C 1
ATOM 665 O O . TRP A 1 85 ? 7.604 9.064 -1.697 1.00 88.00 85 TRP A O 1
ATOM 675 N N . VAL A 1 86 ? 8.733 7.716 -3.070 1.00 83.62 86 VAL A N 1
ATOM 676 C CA . VAL A 1 86 ? 8.399 6.473 -2.354 1.00 83.62 86 VAL A CA 1
ATOM 677 C C . VAL A 1 86 ? 8.945 6.472 -0.915 1.00 83.62 86 VAL A C 1
ATOM 679 O O . VAL A 1 86 ? 8.356 5.837 -0.041 1.00 83.62 86 VAL A O 1
ATOM 682 N N . MET A 1 87 ? 9.992 7.249 -0.605 1.00 86.81 87 MET A N 1
ATOM 683 C CA . MET A 1 87 ? 10.451 7.450 0.780 1.00 86.81 87 MET A CA 1
ATOM 684 C C . MET A 1 87 ? 9.400 8.146 1.665 1.00 86.81 87 MET A C 1
ATOM 686 O O . MET A 1 87 ? 9.487 8.067 2.890 1.00 86.81 87 MET A O 1
ATOM 690 N N . PHE A 1 88 ? 8.360 8.745 1.076 1.00 87.25 88 PHE A N 1
ATOM 691 C CA . PHE A 1 88 ? 7.171 9.197 1.795 1.00 87.25 88 PHE A CA 1
ATOM 692 C C . PHE A 1 88 ? 6.570 8.097 2.670 1.00 87.25 88 PHE A C 1
ATOM 694 O O . PHE A 1 88 ? 6.185 8.373 3.797 1.00 87.25 88 PHE A O 1
ATOM 701 N N . PHE A 1 89 ? 6.487 6.852 2.192 1.00 82.31 89 PHE A N 1
ATOM 702 C CA . PHE A 1 89 ? 5.817 5.778 2.929 1.00 82.31 89 PHE A CA 1
ATOM 703 C C . PHE A 1 89 ? 6.480 5.464 4.279 1.00 82.31 89 PHE A C 1
ATOM 705 O O . PHE A 1 89 ? 5.775 5.506 5.289 1.00 82.31 89 PHE A O 1
ATOM 712 N N . PRO A 1 90 ? 7.796 5.184 4.362 1.00 83.94 90 PRO A N 1
ATOM 713 C CA . PRO A 1 90 ? 8.447 4.988 5.654 1.00 83.94 90 PRO A CA 1
ATOM 714 C C . PRO A 1 90 ? 8.438 6.259 6.515 1.00 83.94 90 PRO A C 1
ATOM 716 O O . PRO A 1 90 ? 8.238 6.152 7.724 1.00 83.94 90 PRO A O 1
ATOM 719 N N . LEU A 1 91 ? 8.566 7.455 5.923 1.00 86.88 91 LEU A N 1
ATOM 720 C CA . LEU A 1 91 ? 8.461 8.715 6.670 1.00 86.88 91 LEU A CA 1
ATOM 721 C C . LEU A 1 91 ? 7.070 8.899 7.281 1.00 86.88 91 LEU A C 1
ATOM 723 O O . LEU A 1 91 ? 6.948 9.211 8.459 1.00 86.88 91 LEU A O 1
ATOM 727 N N . TRP A 1 92 ? 6.014 8.676 6.508 1.00 90.19 92 TRP A N 1
ATOM 728 C CA . TRP A 1 92 ? 4.637 8.851 6.944 1.00 90.19 92 TRP A CA 1
ATOM 729 C C . TRP A 1 92 ? 4.209 7.747 7.901 1.00 90.19 92 TRP A C 1
ATOM 731 O O . TRP A 1 92 ? 3.857 8.020 9.043 1.00 90.19 92 TRP A O 1
ATOM 741 N N . PHE A 1 93 ? 4.259 6.490 7.472 1.00 83.50 93 PHE A N 1
ATOM 742 C CA . PHE A 1 93 ? 3.707 5.380 8.246 1.00 83.50 93 PHE A CA 1
ATOM 743 C C . PHE A 1 93 ? 4.642 4.908 9.363 1.00 83.50 93 PHE A C 1
ATOM 745 O O . PHE A 1 93 ? 4.159 4.467 10.404 1.00 83.50 93 PHE A O 1
ATOM 752 N N . GLY A 1 94 ? 5.959 5.015 9.174 1.00 81.31 94 GLY A N 1
ATOM 753 C CA . GLY A 1 94 ? 6.952 4.595 10.163 1.00 81.31 94 GLY A CA 1
ATOM 754 C C . GLY A 1 94 ? 7.249 5.644 11.234 1.00 81.31 94 GLY A C 1
ATOM 755 O O . GLY A 1 94 ? 7.513 5.274 12.375 1.00 81.31 94 GLY A O 1
ATOM 756 N N . LEU A 1 95 ? 7.188 6.939 10.898 1.00 87.75 95 LEU A N 1
ATOM 757 C CA . LEU A 1 95 ? 7.590 8.024 11.807 1.00 87.75 95 LEU A CA 1
ATOM 758 C C . LEU A 1 95 ? 6.478 9.060 12.034 1.00 87.75 95 LEU A C 1
ATOM 760 O O . LEU A 1 95 ? 6.178 9.399 13.179 1.00 87.75 95 LEU A O 1
ATOM 764 N N . GLY A 1 96 ? 5.819 9.514 10.966 1.00 89.00 96 GLY A N 1
ATOM 765 C CA . GLY A 1 96 ? 4.775 10.538 10.989 1.00 89.00 96 GLY A CA 1
ATOM 766 C C . GLY A 1 96 ? 3.552 10.128 11.799 1.00 89.00 96 GLY A C 1
ATOM 767 O O . GLY A 1 96 ? 3.226 10.767 12.794 1.00 89.00 96 GLY A O 1
ATOM 768 N N . MET A 1 97 ? 2.907 9.022 11.433 1.00 85.50 97 MET A N 1
ATOM 769 C CA . MET A 1 97 ? 1.729 8.490 12.120 1.00 85.50 97 MET A CA 1
ATOM 770 C C . MET A 1 97 ? 2.003 8.213 13.609 1.00 85.50 97 MET A C 1
ATOM 772 O O . MET A 1 97 ? 1.229 8.686 14.441 1.00 85.50 97 MET A O 1
ATOM 776 N N . PRO A 1 98 ? 3.107 7.547 14.008 1.00 86.12 98 PRO A N 1
ATOM 777 C CA . PRO A 1 98 ? 3.460 7.414 15.424 1.00 86.12 98 PRO A CA 1
ATOM 778 C C . PRO A 1 98 ? 3.675 8.738 16.166 1.00 86.12 98 PRO A C 1
ATOM 780 O O . PRO A 1 98 ? 3.410 8.793 17.372 1.00 86.12 98 PRO A O 1
ATOM 783 N N . ALA A 1 99 ? 4.157 9.786 15.489 1.00 88.44 99 ALA A N 1
ATOM 784 C CA . ALA A 1 99 ? 4.290 11.124 16.063 1.00 88.44 99 ALA A CA 1
ATOM 785 C C . ALA A 1 99 ? 2.924 11.817 16.211 1.00 88.44 99 ALA A C 1
ATOM 787 O O . ALA A 1 99 ? 2.634 12.353 17.279 1.00 88.44 99 ALA A O 1
ATOM 788 N N . VAL A 1 100 ? 2.045 11.731 15.204 1.00 87.75 100 VAL A N 1
ATOM 789 C CA . VAL A 1 100 ? 0.654 12.221 15.286 1.00 87.75 100 VAL A CA 1
ATOM 790 C C . VAL A 1 100 ? -0.087 11.551 16.441 1.00 87.75 100 VAL A C 1
ATOM 792 O O . VAL A 1 100 ? -0.702 12.231 17.256 1.00 87.75 100 VAL A O 1
ATOM 795 N N . ILE A 1 101 ? 0.013 10.224 16.551 1.00 84.62 101 ILE A N 1
ATOM 796 C CA . ILE A 1 101 ? -0.627 9.450 17.620 1.00 84.62 101 ILE A CA 1
ATOM 797 C C . ILE A 1 101 ? -0.068 9.838 18.993 1.00 84.62 101 ILE A C 1
ATOM 799 O O . ILE A 1 101 ? -0.824 9.902 19.954 1.00 84.62 101 ILE A O 1
ATOM 803 N N . ALA A 1 102 ? 1.232 10.128 19.101 1.00 85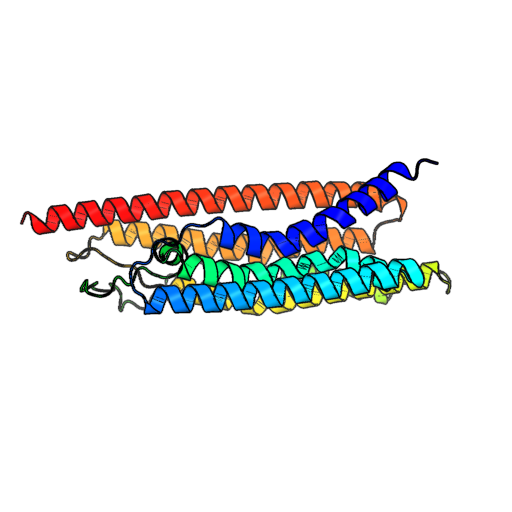.69 102 ALA A N 1
ATOM 804 C CA . ALA A 1 102 ? 1.811 10.609 20.355 1.00 85.69 102 ALA A CA 1
ATOM 805 C C . ALA A 1 102 ? 1.275 11.996 20.748 1.00 85.69 102 ALA A C 1
ATOM 807 O O . ALA A 1 102 ? 1.022 12.232 21.922 1.00 85.69 102 ALA A O 1
ATOM 808 N N . LYS A 1 103 ? 1.063 12.899 19.780 1.00 86.06 103 LYS A N 1
ATOM 809 C CA . LYS A 1 103 ? 0.480 14.232 20.022 1.00 86.06 103 LYS A CA 1
ATOM 810 C C . LYS A 1 103 ? -1.017 14.179 20.313 1.00 86.06 103 LYS A C 1
ATOM 812 O O . LYS A 1 103 ? -1.537 15.053 21.004 1.00 86.06 103 LYS A O 1
ATOM 817 N N . ASN A 1 104 ? -1.711 13.187 19.765 1.00 86.12 104 ASN A N 1
ATOM 818 C CA . ASN A 1 104 ? -3.149 13.021 19.903 1.00 86.12 104 ASN A CA 1
ATOM 819 C C . ASN A 1 104 ? -3.516 11.527 20.026 1.00 86.12 104 ASN A C 1
ATOM 821 O O . ASN A 1 104 ? -3.889 10.887 19.035 1.00 86.12 104 ASN A O 1
ATOM 825 N N . PRO A 1 105 ? -3.434 10.956 21.242 1.00 80.75 105 PRO A N 1
ATOM 826 C CA . PRO A 1 105 ? -3.688 9.535 21.486 1.00 80.75 105 PRO A CA 1
ATOM 827 C C . PRO A 1 105 ? -5.091 9.079 21.080 1.00 80.75 105 PRO A C 1
ATOM 829 O O . PRO A 1 105 ? -5.266 7.926 20.685 1.00 80.75 105 PRO A O 1
ATOM 832 N N . ALA A 1 106 ? -6.076 9.984 21.086 1.00 74.38 106 ALA A N 1
ATOM 833 C CA . ALA A 1 106 ? -7.432 9.694 20.623 1.00 74.38 106 ALA A CA 1
ATOM 834 C C . ALA A 1 106 ? -7.463 9.276 19.142 1.00 74.38 106 ALA A C 1
ATOM 836 O O . ALA A 1 106 ? -8.252 8.418 18.753 1.00 74.38 106 ALA A O 1
ATOM 837 N N . TRP A 1 107 ? -6.562 9.814 18.313 1.00 68.75 107 TRP A N 1
ATOM 838 C CA . TRP A 1 107 ? -6.411 9.395 16.913 1.00 68.75 107 TRP A CA 1
ATOM 839 C C . TRP A 1 107 ? -5.696 8.046 16.804 1.00 68.75 107 TRP A C 1
ATOM 841 O O . TRP A 1 107 ? -5.939 7.274 15.877 1.00 68.75 107 TRP A O 1
ATOM 851 N N . GLY A 1 108 ? -4.880 7.719 17.807 1.00 59.81 108 GLY A N 1
ATOM 852 C CA . GLY A 1 108 ? -4.340 6.385 18.024 1.00 59.81 108 GLY A CA 1
ATOM 853 C C . GLY A 1 108 ? -5.419 5.328 18.204 1.00 59.81 108 GLY A C 1
ATOM 854 O O . GLY A 1 108 ? 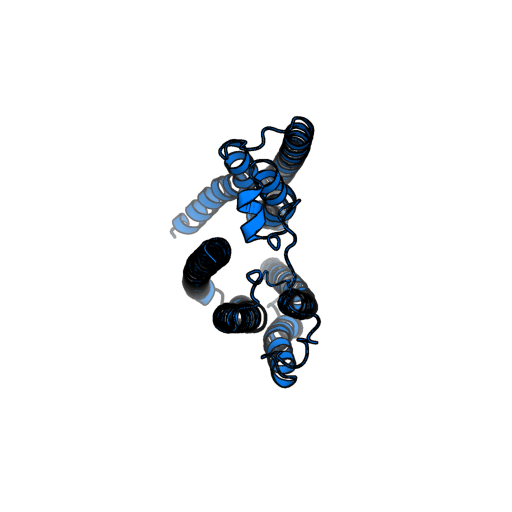-5.216 4.226 17.719 1.00 59.81 108 GLY A O 1
ATOM 855 N N . GLY A 1 109 ? -6.578 5.650 18.789 1.00 49.19 109 GLY A N 1
ATOM 856 C CA . GLY A 1 109 ? -7.721 4.732 18.930 1.00 49.19 109 GLY A CA 1
ATOM 857 C C . GLY A 1 109 ? -8.380 4.316 17.605 1.00 49.19 109 GLY A C 1
ATOM 858 O O . GLY A 1 109 ? -9.125 3.342 17.553 1.00 49.19 109 GLY A O 1
ATOM 859 N N . VAL A 1 110 ? -8.071 5.002 16.499 1.00 48.88 110 VAL A N 1
ATOM 860 C CA . VAL A 1 110 ? -8.453 4.560 15.146 1.00 48.88 110 VAL A CA 1
ATOM 861 C C . VAL A 1 110 ? -7.498 3.460 14.636 1.00 48.88 110 VAL A C 1
ATOM 863 O O . VAL A 1 110 ? -7.871 2.659 13.779 1.00 48.88 110 VAL A O 1
ATOM 866 N N . CYS A 1 111 ? -6.287 3.348 15.192 1.00 36.97 111 CYS A N 1
ATOM 867 C CA . CYS A 1 111 ? -5.259 2.378 14.783 1.00 36.97 111 CYS A CA 1
ATOM 868 C C . CYS A 1 111 ? -4.833 1.383 15.882 1.00 36.97 111 CYS A C 1
ATOM 870 O O . CYS A 1 111 ? -4.187 0.383 15.574 1.00 36.97 111 CYS A O 1
ATOM 872 N N . ARG A 1 112 ? -5.191 1.625 17.142 1.00 38.91 112 ARG A N 1
ATOM 873 C CA . ARG A 1 112 ? -5.026 0.736 18.292 1.00 38.91 112 ARG A CA 1
ATOM 874 C C . ARG A 1 112 ? -6.408 0.352 18.813 1.00 38.91 112 ARG A C 1
ATOM 876 O O . ARG A 1 112 ? -7.292 1.207 18.826 1.00 38.91 112 ARG A O 1
ATOM 883 N N . PRO A 1 113 ? -6.595 -0.896 19.265 1.00 42.16 113 PRO A N 1
ATOM 884 C CA . PRO A 1 113 ? -7.787 -1.225 20.022 1.00 42.16 113 PRO A CA 1
ATOM 885 C C . PRO A 1 113 ? -7.864 -0.299 21.242 1.00 42.16 113 PRO A C 1
ATOM 887 O O . PRO A 1 113 ? -6.850 -0.042 21.888 1.00 42.16 113 PRO A O 1
ATOM 890 N N . MET A 1 114 ? -9.054 0.249 21.492 1.00 40.03 114 MET A N 1
ATOM 891 C CA . MET A 1 114 ? -9.376 1.068 22.660 1.00 40.03 114 MET A CA 1
ATOM 892 C C . MET A 1 114 ? -9.084 0.277 23.945 1.00 40.03 114 MET A C 1
ATOM 894 O O . MET A 1 114 ? -9.939 -0.447 24.444 1.00 40.03 114 MET A O 1
ATOM 898 N N . GLU A 1 115 ? -7.880 0.419 24.481 1.00 40.41 115 GLU A N 1
ATOM 899 C CA . GLU A 1 115 ? -7.578 0.136 25.879 1.00 40.41 115 GLU A CA 1
ATOM 900 C C . GLU A 1 115 ? -7.470 1.488 26.577 1.00 40.41 115 GLU A C 1
ATOM 902 O O . GLU A 1 115 ? -6.443 2.163 26.520 1.00 40.41 115 GLU A O 1
ATOM 907 N N . THR A 1 116 ? -8.573 1.940 27.168 1.00 41.41 116 THR A N 1
ATOM 908 C CA . THR A 1 116 ? -8.555 3.063 28.104 1.00 41.41 116 THR A CA 1
ATOM 909 C C . THR A 1 116 ? -8.004 2.538 29.435 1.00 41.41 116 THR A C 1
ATOM 911 O O . THR A 1 116 ? -8.610 1.622 29.999 1.00 41.41 116 THR A O 1
ATOM 914 N N . PRO A 1 117 ? -6.886 3.072 29.961 1.00 34.88 117 PRO A N 1
ATOM 915 C CA . PRO A 1 117 ? -6.382 2.673 31.272 1.00 34.88 117 PRO A CA 1
ATOM 916 C C . PRO A 1 117 ? -7.440 2.974 32.344 1.00 34.88 117 PRO A C 1
ATOM 918 O O . PRO A 1 117 ? -7.931 4.097 32.427 1.00 34.88 117 PRO A O 1
ATOM 921 N N . GLY A 1 118 ? -7.822 1.971 33.139 1.00 41.50 118 GLY A N 1
ATOM 922 C CA . GLY A 1 118 ? -8.714 2.139 34.298 1.00 41.50 118 GLY A CA 1
ATOM 923 C C . GLY A 1 118 ? -10.194 1.789 34.093 1.00 41.50 118 GLY A C 1
ATOM 924 O O . GLY A 1 118 ? -10.940 1.766 35.067 1.00 41.50 118 GLY A O 1
ATOM 925 N N . SER A 1 119 ? -10.639 1.450 32.879 1.00 42.09 119 SER A N 1
ATOM 926 C CA . SER A 1 119 ? -11.953 0.816 32.700 1.00 42.09 119 SER A CA 1
ATOM 927 C C . SER A 1 119 ? -11.780 -0.704 32.791 1.00 42.09 119 SER A C 1
ATOM 929 O O . SER A 1 119 ? -10.942 -1.238 32.060 1.00 42.09 119 SER A O 1
ATOM 931 N N . PRO A 1 120 ? -12.529 -1.433 33.643 1.00 43.47 120 PRO A N 1
ATOM 932 C CA . PRO A 1 120 ? -12.575 -2.889 33.593 1.00 43.47 120 PRO A CA 1
ATOM 933 C C . PRO A 1 120 ? -13.324 -3.297 32.319 1.00 43.47 120 PRO A C 1
ATOM 935 O O . PRO A 1 120 ? -14.483 -3.707 32.345 1.00 43.47 120 PRO A O 1
ATOM 938 N N . VAL A 1 121 ? -12.671 -3.138 31.169 1.00 46.50 121 VAL A N 1
ATOM 939 C CA . VAL A 1 121 ? -13.169 -3.624 29.892 1.00 46.50 121 VAL A CA 1
ATOM 940 C C . VAL A 1 121 ? -13.089 -5.139 29.979 1.00 46.50 121 VAL A C 1
ATOM 942 O O . VAL A 1 121 ? -12.022 -5.731 29.821 1.00 46.50 121 VAL A O 1
ATOM 945 N N . ARG A 1 122 ? -14.226 -5.787 30.245 1.00 48.47 122 ARG A N 1
ATOM 946 C CA . ARG A 1 122 ? -14.385 -7.205 29.928 1.00 48.47 122 ARG A CA 1
ATOM 947 C C . ARG A 1 122 ? -14.193 -7.326 28.418 1.00 48.47 122 ARG A C 1
ATOM 949 O O . ARG A 1 122 ? -15.101 -7.056 27.637 1.00 48.47 122 ARG A O 1
ATOM 956 N N . THR A 1 123 ? -12.990 -7.700 27.996 1.00 48.34 123 THR A N 1
ATOM 957 C CA . THR A 1 123 ? -12.687 -8.075 26.617 1.00 48.34 123 THR A CA 1
ATOM 958 C C . THR A 1 123 ? -13.419 -9.374 26.318 1.00 48.34 123 THR A C 1
ATOM 960 O O . THR A 1 123 ? -12.902 -10.483 26.438 1.00 48.34 123 THR A O 1
ATOM 963 N N . ALA A 1 124 ? -14.681 -9.256 25.935 1.00 45.94 124 ALA A N 1
ATOM 964 C CA . ALA A 1 124 ? -15.440 -10.380 25.443 1.00 45.94 124 ALA A CA 1
ATOM 965 C C . ALA A 1 124 ? -14.905 -10.760 24.055 1.00 45.94 124 ALA A C 1
ATOM 967 O O . ALA A 1 124 ? -15.345 -10.298 23.011 1.00 45.94 124 ALA A O 1
ATOM 968 N N . SER A 1 125 ? -13.918 -11.642 24.018 1.00 46.62 125 SER A N 1
ATOM 969 C CA . SER A 1 125 ? -14.279 -13.045 23.884 1.00 46.62 125 SER A CA 1
ATOM 970 C C . SER A 1 125 ? -13.031 -13.910 24.006 1.00 46.62 125 SER A C 1
ATOM 972 O O . SER A 1 125 ? -12.136 -13.843 23.166 1.00 46.62 125 SER A O 1
ATOM 974 N N . LEU A 1 126 ? -13.063 -14.841 24.952 1.00 48.00 126 LEU A N 1
ATOM 975 C CA . LEU A 1 126 ? -12.239 -16.052 24.933 1.00 48.00 126 LEU A CA 1
ATOM 976 C C . LEU A 1 126 ? -12.720 -17.066 23.875 1.00 48.00 126 LEU A C 1
ATOM 978 O O . LEU A 1 126 ? -12.188 -18.168 23.780 1.00 48.00 126 LEU A O 1
ATOM 982 N N . LYS A 1 127 ? -13.744 -16.729 23.073 1.00 58.47 127 LYS A N 1
ATOM 983 C CA . LYS A 1 127 ? -14.258 -17.622 22.036 1.00 58.47 127 LYS A CA 1
ATOM 984 C C . LYS A 1 127 ? -13.216 -17.725 20.914 1.00 58.47 127 LYS A C 1
ATOM 986 O O . LYS A 1 127 ? -12.805 -16.693 20.388 1.00 58.47 127 LYS A O 1
ATOM 991 N N . PRO A 1 128 ? -12.773 -18.927 20.518 1.00 57.69 128 PRO A N 1
ATOM 992 C CA . PRO A 1 128 ? -11.817 -19.080 19.427 1.00 57.69 128 PRO A CA 1
ATOM 993 C C . PRO A 1 128 ? -12.440 -18.633 18.093 1.00 57.69 128 PRO A C 1
ATOM 995 O O . PRO A 1 128 ? -13.259 -19.333 17.503 1.00 57.69 128 PRO A O 1
ATOM 998 N N . ARG A 1 129 ? -12.027 -17.456 17.603 1.00 69.19 129 ARG A N 1
ATOM 999 C CA . ARG A 1 129 ? -12.575 -16.779 16.404 1.00 69.19 129 ARG A CA 1
ATOM 1000 C C . ARG A 1 129 ? -12.004 -17.280 15.076 1.00 69.19 129 ARG A C 1
ATOM 1002 O O . ARG A 1 129 ? -12.442 -16.861 14.010 1.00 69.19 129 ARG A O 1
ATOM 1009 N N . HIS A 1 130 ? -11.031 -18.191 15.108 1.00 67.50 130 HIS A N 1
ATOM 1010 C CA . HIS A 1 130 ? -10.408 -18.736 13.895 1.00 67.50 130 HIS A CA 1
ATOM 1011 C C . HIS A 1 130 ? -11.399 -19.478 12.985 1.00 67.50 130 HIS A C 1
ATOM 1013 O O . HIS A 1 130 ? -11.175 -19.544 11.778 1.00 67.50 130 HIS A O 1
ATOM 1019 N N . ARG A 1 131 ? -12.499 -19.997 13.550 1.00 70.25 131 ARG A N 1
ATOM 1020 C CA . ARG A 1 131 ? -13.559 -20.691 12.804 1.00 70.25 131 ARG A CA 1
ATOM 1021 C C . ARG A 1 131 ? -14.489 -19.745 12.032 1.00 70.25 131 ARG A C 1
ATOM 1023 O O . ARG A 1 131 ? -15.109 -20.188 11.075 1.00 70.25 131 ARG A O 1
ATOM 1030 N N . ASP A 1 132 ? -14.507 -18.454 12.371 1.00 82.94 132 ASP A N 1
ATOM 1031 C CA . ASP A 1 132 ? -15.355 -17.439 11.724 1.00 82.94 132 ASP A CA 1
ATOM 1032 C C . ASP A 1 132 ? -14.632 -16.691 10.590 1.00 82.94 132 ASP A C 1
ATOM 1034 O O . ASP A 1 132 ? -15.084 -15.641 10.125 1.00 82.94 132 ASP A O 1
ATOM 1038 N N . ASN A 1 133 ? -13.482 -17.200 10.137 1.00 86.94 133 ASN A N 1
ATOM 1039 C CA . ASN A 1 133 ? -12.725 -16.569 9.066 1.00 86.94 133 ASN A CA 1
ATOM 1040 C C . ASN A 1 133 ? -13.512 -16.627 7.739 1.00 86.94 133 ASN A C 1
ATOM 1042 O O . ASN A 1 133 ? -13.759 -17.722 7.225 1.00 86.94 133 ASN A O 1
ATOM 1046 N N . PRO A 1 134 ? -13.870 -15.479 7.128 1.00 92.62 134 PRO A N 1
ATOM 1047 C CA . PRO A 1 134 ? -14.570 -15.477 5.846 1.00 92.62 134 PRO A CA 1
ATOM 1048 C C . PRO A 1 134 ? -13.674 -15.914 4.673 1.00 92.62 134 PRO A C 1
ATOM 1050 O O . PRO A 1 134 ? -14.191 -16.215 3.597 1.00 92.62 134 PRO A O 1
ATOM 1053 N N . ILE A 1 135 ? -12.349 -15.953 4.859 1.00 94.50 135 ILE A N 1
ATOM 1054 C CA . ILE A 1 135 ? -11.373 -16.317 3.829 1.00 94.50 135 ILE A CA 1
ATOM 1055 C C . ILE A 1 135 ? -11.102 -17.826 3.867 1.00 94.50 135 ILE A C 1
ATOM 1057 O O . ILE A 1 135 ? -10.475 -18.346 4.791 1.00 94.50 135 ILE A O 1
ATOM 1061 N N . ARG A 1 136 ? -11.564 -18.528 2.829 1.00 94.50 136 ARG A N 1
ATOM 1062 C CA . ARG A 1 136 ? -11.349 -19.976 2.614 1.00 94.50 136 ARG A CA 1
ATOM 1063 C C . ARG A 1 136 ? -10.029 -20.261 1.892 1.00 94.50 136 ARG A C 1
ATOM 1065 O O . ARG A 1 136 ? -9.497 -19.379 1.230 1.00 94.50 136 ARG A O 1
ATOM 1072 N N . THR A 1 137 ? -9.567 -21.513 1.908 1.00 93.56 137 THR A N 1
ATOM 1073 C CA . THR A 1 137 ? -8.315 -21.956 1.259 1.00 93.56 137 THR A CA 1
ATOM 1074 C C . THR A 1 137 ? -8.172 -21.504 -0.198 1.00 93.56 137 THR A C 1
ATOM 1076 O O . THR A 1 137 ? -7.125 -20.990 -0.576 1.00 93.56 137 THR A O 1
ATOM 1079 N N . TRP A 1 138 ? -9.235 -21.611 -1.002 1.00 96.00 138 TRP A N 1
ATOM 1080 C CA . TRP A 1 138 ? -9.200 -21.214 -2.415 1.00 96.00 138 TRP A CA 1
ATOM 1081 C C . TRP A 1 138 ? -8.967 -19.710 -2.629 1.00 96.00 138 TRP A C 1
ATOM 1083 O O . TRP A 1 138 ? -8.418 -19.322 -3.654 1.00 96.00 138 TRP A O 1
ATOM 1093 N N . HIS A 1 139 ? -9.322 -18.855 -1.664 1.00 96.88 139 HIS A N 1
ATOM 1094 C CA . HIS A 1 139 ? -9.043 -17.422 -1.754 1.00 96.88 139 HIS A CA 1
ATOM 1095 C C . HIS A 1 139 ? -7.531 -17.171 -1.709 1.00 96.88 139 HIS A C 1
ATOM 1097 O O . HIS A 1 139 ? -7.014 -16.370 -2.477 1.00 96.88 139 HIS A O 1
ATOM 1103 N N . TRP A 1 140 ? -6.792 -17.901 -0.871 1.00 96.38 140 TRP A N 1
ATOM 1104 C CA . TRP A 1 140 ? -5.331 -17.790 -0.833 1.00 96.38 140 TRP A CA 1
ATOM 1105 C C . TRP A 1 140 ? -4.690 -18.235 -2.148 1.00 96.38 140 TRP A C 1
ATOM 1107 O O . TRP A 1 140 ? -3.738 -17.607 -2.603 1.00 96.38 140 TRP A O 1
ATOM 1117 N N . VAL A 1 141 ? -5.259 -19.257 -2.797 1.00 96.69 141 VAL A N 1
ATOM 1118 C CA . VAL A 1 141 ? -4.857 -19.664 -4.151 1.00 96.69 141 VAL A CA 1
ATOM 1119 C C . VAL A 1 141 ? -5.134 -18.541 -5.153 1.00 96.69 141 VAL A C 1
ATOM 1121 O O . VAL A 1 141 ? -4.248 -18.190 -5.925 1.00 96.69 141 VAL A O 1
ATOM 1124 N N . LEU A 1 142 ? -6.317 -17.920 -5.107 1.00 96.81 142 LEU A N 1
ATOM 1125 C CA . LEU A 1 142 ? -6.660 -16.794 -5.981 1.00 96.81 142 LEU A CA 1
ATOM 1126 C C . LEU A 1 142 ? -5.707 -15.604 -5.798 1.00 96.81 142 LEU A C 1
ATOM 1128 O O . LEU A 1 142 ? -5.255 -15.031 -6.782 1.00 96.81 142 LEU A O 1
ATOM 1132 N N . MET A 1 143 ? -5.371 -15.260 -4.555 1.00 96.38 143 MET A N 1
ATOM 1133 C CA . MET A 1 143 ? -4.379 -14.231 -4.233 1.00 96.38 143 MET A CA 1
ATOM 1134 C C . MET A 1 143 ? -3.000 -14.586 -4.807 1.00 96.38 143 MET A C 1
ATOM 1136 O O . MET A 1 143 ? -2.359 -13.748 -5.437 1.00 96.38 143 MET A O 1
ATOM 1140 N N . ALA A 1 144 ? -2.551 -15.833 -4.637 1.00 96.31 144 ALA A N 1
ATOM 1141 C CA . ALA A 1 144 ? -1.280 -16.281 -5.196 1.00 96.31 144 ALA A CA 1
ATOM 1142 C C . ALA A 1 144 ? -1.271 -16.181 -6.728 1.00 96.31 144 ALA A C 1
ATOM 1144 O O . ALA A 1 144 ? -0.323 -15.647 -7.295 1.00 96.31 144 ALA A O 1
ATOM 1145 N N . ILE A 1 145 ? -2.344 -16.608 -7.399 1.00 96.94 145 ILE A N 1
ATOM 1146 C CA . ILE A 1 145 ? -2.505 -16.479 -8.856 1.00 96.94 145 ILE A CA 1
ATOM 1147 C C . ILE A 1 145 ? -2.471 -15.003 -9.275 1.00 96.94 145 ILE A C 1
ATOM 1149 O O . ILE A 1 145 ? -1.726 -14.644 -10.186 1.00 96.94 145 ILE A O 1
ATOM 1153 N N . ALA A 1 146 ? -3.224 -14.144 -8.582 1.00 95.12 146 ALA A N 1
ATOM 1154 C CA . ALA A 1 146 ? -3.290 -12.706 -8.831 1.00 95.12 146 ALA A CA 1
ATOM 1155 C C . ALA A 1 146 ? -1.918 -12.018 -8.747 1.00 95.12 146 ALA A C 1
ATOM 1157 O O . ALA A 1 146 ? -1.640 -11.104 -9.520 1.00 95.12 146 ALA A O 1
ATOM 1158 N N . SER A 1 147 ? -1.047 -12.463 -7.839 1.00 94.50 147 SER A N 1
ATOM 1159 C CA . SER A 1 147 ? 0.322 -11.958 -7.709 1.00 94.50 147 SER A CA 1
ATOM 1160 C C . SER A 1 147 ? 1.296 -12.586 -8.711 1.00 94.50 147 SER A C 1
ATOM 1162 O O . SER A 1 147 ? 2.083 -11.869 -9.333 1.00 94.50 147 SER A O 1
ATOM 1164 N N . LEU A 1 148 ? 1.256 -13.912 -8.873 1.00 96.00 148 LEU A N 1
ATOM 1165 C CA . LEU A 1 148 ? 2.273 -14.672 -9.601 1.00 96.00 148 LEU A CA 1
ATOM 1166 C C . LEU A 1 148 ? 2.076 -14.653 -11.115 1.00 96.00 148 LEU A C 1
ATOM 1168 O O . LEU A 1 148 ? 3.067 -14.537 -11.827 1.00 96.00 148 LEU A O 1
ATOM 1172 N N . VAL A 1 149 ? 0.845 -14.718 -11.630 1.00 96.81 149 VAL A N 1
ATOM 1173 C CA . VAL A 1 149 ? 0.616 -14.732 -13.088 1.00 96.81 149 VAL A CA 1
ATOM 1174 C C . VAL A 1 149 ? 1.174 -13.471 -13.758 1.00 96.81 149 VAL A C 1
ATOM 1176 O O . VAL A 1 149 ? 1.962 -13.613 -14.696 1.00 96.81 149 VAL A O 1
ATOM 1179 N N . PRO A 1 150 ? 0.894 -12.242 -13.274 1.00 95.56 150 PRO A N 1
ATOM 1180 C CA . PRO A 1 150 ? 1.497 -11.054 -13.868 1.00 95.56 150 PRO A CA 1
ATOM 1181 C C . PRO A 1 150 ? 3.023 -11.013 -13.714 1.00 95.56 150 PRO A C 1
ATOM 1183 O O . PRO A 1 150 ? 3.702 -10.499 -14.600 1.00 95.56 150 PRO A O 1
ATOM 1186 N N . LEU A 1 151 ? 3.573 -11.558 -12.621 1.00 96.25 151 LEU A N 1
ATOM 1187 C CA . LEU A 1 151 ? 5.022 -11.627 -12.411 1.00 96.25 151 LEU A CA 1
ATOM 1188 C C . LEU A 1 151 ? 5.685 -12.584 -13.408 1.00 96.25 151 LEU A C 1
ATOM 1190 O O . LEU A 1 151 ? 6.714 -12.240 -13.980 1.00 96.25 151 LEU A O 1
ATOM 1194 N N . ILE A 1 152 ? 5.087 -13.753 -13.644 1.00 96.50 152 ILE A N 1
ATOM 1195 C CA . ILE A 1 152 ? 5.558 -14.733 -14.628 1.00 96.50 152 ILE A CA 1
ATOM 1196 C C . ILE A 1 152 ? 5.513 -14.123 -16.030 1.00 96.50 152 ILE A C 1
ATOM 1198 O O . ILE A 1 152 ? 6.494 -14.217 -16.763 1.00 96.50 152 ILE A O 1
ATOM 1202 N N . LEU A 1 153 ? 4.423 -13.437 -16.388 1.00 95.50 153 LEU A N 1
ATOM 1203 C CA . LEU A 1 153 ? 4.310 -12.749 -17.677 1.00 95.50 153 LEU A CA 1
ATOM 1204 C C . LEU A 1 153 ? 5.371 -11.648 -17.839 1.00 95.50 153 LEU A C 1
ATOM 1206 O O . LEU A 1 153 ? 6.008 -11.569 -18.891 1.00 95.50 153 LEU A O 1
ATOM 1210 N N . LEU A 1 154 ? 5.644 -10.859 -16.795 1.00 94.25 154 LEU A N 1
ATOM 1211 C CA . LEU A 1 154 ? 6.728 -9.869 -16.797 1.00 94.25 154 LEU A CA 1
ATOM 1212 C C . LEU A 1 154 ? 8.096 -10.530 -16.963 1.00 94.25 154 LEU A C 1
ATOM 1214 O O . LEU A 1 154 ? 8.870 -10.129 -17.829 1.00 94.25 154 LEU A O 1
ATOM 1218 N N . ALA A 1 155 ? 8.394 -11.551 -16.161 1.00 95.25 155 ALA A N 1
ATOM 1219 C CA . ALA A 1 155 ? 9.671 -12.254 -16.196 1.00 95.25 155 ALA A CA 1
ATOM 1220 C C . ALA A 1 155 ? 9.904 -12.934 -17.552 1.00 95.25 155 ALA A C 1
ATOM 1222 O O . ALA A 1 155 ? 11.006 -12.860 -18.096 1.00 95.25 155 ALA A O 1
ATOM 1223 N N . SER A 1 156 ? 8.853 -13.511 -18.143 1.00 96.00 156 SER A N 1
ATOM 1224 C CA . SER A 1 156 ? 8.923 -14.177 -19.445 1.00 96.00 156 SER A CA 1
ATOM 1225 C C . SER A 1 156 ? 9.366 -13.239 -20.567 1.00 96.00 156 SER A C 1
ATOM 1227 O O . SER A 1 156 ? 10.021 -13.697 -21.498 1.00 96.00 156 SER A O 1
ATOM 1229 N N . ARG A 1 157 ? 9.134 -11.919 -20.451 1.00 93.19 157 ARG A N 1
ATOM 1230 C CA . ARG A 1 157 ? 9.637 -10.932 -21.420 1.00 93.19 157 ARG A CA 1
ATOM 1231 C C . ARG A 1 157 ? 11.155 -11.001 -21.590 1.00 93.19 157 ARG A C 1
ATOM 1233 O O . ARG A 1 157 ? 11.635 -10.720 -22.688 1.00 93.19 157 ARG A O 1
ATOM 1240 N N . GLY A 1 158 ? 11.890 -11.380 -20.542 1.00 91.38 158 GLY A N 1
ATOM 1241 C CA . GLY A 1 158 ? 13.345 -11.538 -20.572 1.00 91.38 158 GLY A CA 1
ATOM 1242 C C . GLY A 1 158 ? 13.834 -12.627 -21.531 1.00 91.38 158 GLY A C 1
ATOM 1243 O O . GLY A 1 158 ? 14.967 -12.549 -21.993 1.00 91.38 158 GLY A O 1
ATOM 1244 N N . ALA A 1 159 ? 12.980 -13.596 -21.881 1.00 92.31 159 ALA A N 1
ATOM 1245 C CA . ALA A 1 159 ? 13.291 -14.644 -22.855 1.00 92.31 159 ALA A CA 1
ATOM 1246 C C . ALA A 1 159 ? 13.155 -14.179 -24.319 1.00 92.31 159 ALA A C 1
ATOM 1248 O O . ALA A 1 159 ? 13.549 -14.899 -25.233 1.00 92.31 159 ALA A O 1
ATOM 1249 N N . PHE A 1 160 ? 12.604 -12.985 -24.560 1.00 91.25 160 PHE A N 1
ATOM 1250 C CA . PHE A 1 160 ? 12.394 -12.436 -25.899 1.00 91.25 160 PHE A CA 1
ATOM 1251 C C . PHE A 1 160 ? 13.386 -11.312 -26.195 1.00 91.25 160 PHE A C 1
ATOM 1253 O O . PHE A 1 160 ? 13.776 -10.546 -25.311 1.00 91.25 160 PHE A O 1
ATOM 1260 N N . SER A 1 161 ? 13.738 -11.144 -27.471 1.00 86.69 161 SER A N 1
ATOM 1261 C CA . SER A 1 161 ? 14.628 -10.062 -27.898 1.00 86.69 161 SER A CA 1
ATOM 1262 C C . SER A 1 161 ? 14.081 -8.677 -27.511 1.00 86.69 161 SER A C 1
ATOM 1264 O O . SER A 1 161 ? 12.879 -8.402 -27.571 1.00 86.69 161 SER A O 1
ATOM 1266 N N . PHE A 1 162 ? 14.981 -7.784 -27.100 1.00 86.62 162 PHE A N 1
ATOM 1267 C CA . PHE A 1 162 ? 14.692 -6.361 -26.867 1.00 86.62 162 PHE A CA 1
ATOM 1268 C C . PHE A 1 162 ? 15.042 -5.497 -28.090 1.00 86.62 162 PHE A C 1
ATOM 1270 O O . PHE A 1 162 ? 15.084 -4.273 -27.988 1.00 86.62 162 PHE A O 1
ATOM 1277 N N . GLY A 1 163 ? 15.277 -6.135 -29.239 1.00 86.00 163 GLY A N 1
ATOM 1278 C CA . GLY A 1 163 ? 15.834 -5.510 -30.432 1.00 86.00 163 GLY A CA 1
ATOM 1279 C C . GLY A 1 163 ? 17.352 -5.701 -30.525 1.00 86.00 163 GLY A C 1
ATOM 1280 O O . GLY A 1 163 ? 17.942 -6.368 -29.669 1.00 86.00 163 GLY A O 1
ATOM 1281 N N . PRO A 1 164 ? 17.978 -5.150 -31.577 1.00 88.12 164 PRO A N 1
ATOM 1282 C CA . PRO A 1 164 ? 19.424 -5.207 -31.762 1.00 88.12 164 PRO A CA 1
ATOM 1283 C C . PRO A 1 164 ? 20.159 -4.542 -30.594 1.00 88.12 164 PRO A C 1
ATOM 1285 O O . PRO A 1 164 ? 19.676 -3.560 -30.022 1.00 88.12 164 PRO A O 1
ATOM 1288 N N . ASP A 1 165 ? 21.324 -5.086 -30.238 1.00 86.94 165 ASP A N 1
ATOM 1289 C CA . ASP A 1 165 ? 22.133 -4.548 -29.149 1.00 86.94 165 ASP A CA 1
ATOM 1290 C C . ASP A 1 165 ? 22.524 -3.093 -29.427 1.00 86.94 165 ASP A C 1
ATOM 1292 O O . ASP A 1 165 ? 23.008 -2.732 -30.498 1.00 86.94 165 ASP A O 1
ATOM 1296 N N . GLY A 1 166 ? 22.261 -2.237 -28.443 1.00 83.25 166 GLY A N 1
ATOM 1297 C CA . GLY A 1 166 ? 22.458 -0.800 -28.544 1.00 83.25 166 GLY A CA 1
ATOM 1298 C C . GLY A 1 166 ? 21.806 -0.052 -27.379 1.00 83.25 166 GLY A C 1
ATOM 1299 O O . GLY A 1 166 ? 21.161 -0.667 -26.522 1.00 83.25 166 GLY A O 1
ATOM 1300 N N . PRO A 1 167 ? 21.930 1.286 -27.336 1.00 79.06 167 PRO A N 1
ATOM 1301 C CA . PRO A 1 167 ? 21.456 2.099 -26.212 1.00 79.06 167 PRO A CA 1
ATOM 1302 C C . PRO A 1 167 ? 19.951 1.956 -25.940 1.00 79.06 167 PRO A C 1
ATOM 1304 O O . PRO A 1 167 ? 19.514 1.941 -24.789 1.00 79.06 167 PRO A O 1
ATOM 1307 N N . VAL A 1 168 ? 19.153 1.800 -27.001 1.00 80.31 168 VAL A N 1
ATOM 1308 C CA . VAL A 1 168 ? 17.695 1.632 -26.911 1.00 80.31 168 VAL A CA 1
ATOM 1309 C C . VAL A 1 168 ? 17.334 0.287 -26.274 1.00 80.31 168 VAL A C 1
ATOM 1311 O O . VAL A 1 168 ? 16.537 0.250 -25.335 1.00 80.31 168 VAL A O 1
ATOM 1314 N N . ALA A 1 169 ? 17.959 -0.806 -26.724 1.00 84.75 169 ALA A N 1
ATOM 1315 C CA . ALA A 1 169 ? 17.745 -2.136 -26.157 1.00 84.75 169 ALA A CA 1
ATOM 1316 C C . ALA A 1 169 ? 18.239 -2.222 -24.703 1.00 84.75 169 ALA A C 1
ATOM 1318 O O . ALA A 1 169 ? 17.552 -2.794 -23.857 1.00 84.75 169 ALA A O 1
ATOM 1319 N N . ALA A 1 170 ? 19.376 -1.598 -24.378 1.00 82.88 170 ALA A N 1
ATOM 1320 C CA . ALA A 1 170 ? 19.889 -1.519 -23.009 1.00 82.88 170 ALA A CA 1
ATOM 1321 C C . ALA A 1 170 ? 18.926 -0.770 -22.070 1.00 82.88 170 ALA A C 1
ATOM 1323 O O . ALA A 1 170 ? 18.624 -1.253 -20.977 1.00 82.88 170 ALA A O 1
ATOM 1324 N N . SER A 1 171 ? 18.377 0.363 -22.517 1.00 80.38 171 SER A N 1
ATOM 1325 C CA . SER A 1 171 ? 17.365 1.124 -21.771 1.00 80.38 171 SER A CA 1
ATOM 1326 C C . SER A 1 171 ? 16.078 0.317 -21.555 1.00 80.38 171 SER A C 1
ATOM 1328 O O . SER A 1 171 ? 15.548 0.267 -20.442 1.00 80.38 171 SER A O 1
ATOM 1330 N N . ALA A 1 172 ? 15.603 -0.393 -22.585 1.00 84.69 172 ALA A N 1
ATOM 1331 C CA . ALA A 1 172 ? 14.432 -1.261 -22.484 1.00 84.69 172 ALA A CA 1
ATOM 1332 C C . ALA A 1 172 ? 14.649 -2.428 -21.504 1.00 84.69 172 ALA A C 1
ATOM 1334 O O . ALA A 1 172 ? 13.780 -2.686 -20.670 1.00 84.69 172 ALA A O 1
ATOM 1335 N N . ARG A 1 173 ? 15.820 -3.083 -21.547 1.00 87.62 173 ARG A N 1
ATOM 1336 C CA . ARG A 1 173 ? 16.216 -4.137 -20.595 1.00 87.62 173 ARG A CA 1
ATOM 1337 C C . ARG A 1 173 ? 16.275 -3.607 -19.166 1.00 87.62 173 ARG A C 1
ATOM 1339 O O . ARG A 1 173 ? 15.718 -4.231 -18.271 1.00 87.62 173 ARG A O 1
ATOM 1346 N N . PHE A 1 174 ? 16.891 -2.445 -18.949 1.00 85.50 174 PHE A N 1
ATOM 1347 C CA . PHE A 1 174 ? 16.957 -1.829 -17.623 1.00 85.50 174 PHE A CA 1
ATOM 1348 C C . PHE A 1 174 ? 15.561 -1.508 -17.079 1.00 85.50 174 PHE A C 1
ATOM 1350 O O . PHE A 1 174 ? 15.234 -1.875 -15.951 1.00 85.50 174 PHE A O 1
ATOM 1357 N N . ARG A 1 175 ? 14.701 -0.884 -17.895 1.00 83.75 175 ARG A N 1
ATOM 1358 C CA . ARG A 1 175 ? 13.313 -0.582 -17.521 1.00 83.75 175 ARG A CA 1
ATOM 1359 C C . ARG A 1 175 ? 12.531 -1.851 -17.187 1.00 83.75 175 ARG A C 1
ATOM 1361 O O . ARG A 1 175 ? 11.823 -1.876 -16.185 1.00 83.75 175 ARG A O 1
ATOM 1368 N N . TRP A 1 176 ? 12.661 -2.891 -18.006 1.00 92.19 176 TRP A N 1
ATOM 1369 C CA . TRP A 1 176 ? 12.049 -4.194 -17.753 1.00 92.19 176 TRP A CA 1
ATOM 1370 C C . TRP A 1 176 ? 12.532 -4.802 -16.432 1.00 92.19 176 TRP A C 1
ATOM 1372 O O . TRP A 1 176 ? 11.702 -5.208 -15.618 1.00 92.19 176 TRP A O 1
ATOM 1382 N N . ALA A 1 177 ? 13.845 -4.826 -16.198 1.00 90.56 177 ALA A N 1
ATOM 1383 C CA . ALA A 1 177 ? 14.436 -5.379 -14.984 1.00 90.56 177 ALA A CA 1
ATOM 1384 C C . ALA A 1 177 ? 13.956 -4.620 -13.740 1.00 90.56 177 ALA A C 1
ATOM 1386 O O . ALA A 1 177 ? 13.557 -5.241 -12.757 1.00 90.56 177 ALA A O 1
ATOM 1387 N N . LEU A 1 178 ? 13.906 -3.287 -13.810 1.00 86.12 178 LEU A N 1
ATOM 1388 C CA . LEU A 1 178 ? 13.405 -2.442 -12.730 1.00 86.12 178 LEU A CA 1
ATOM 1389 C C . LEU A 1 178 ? 11.921 -2.708 -12.441 1.00 86.12 178 LEU A C 1
ATOM 1391 O O . LEU A 1 178 ? 11.560 -2.946 -11.292 1.00 86.12 178 LEU A O 1
ATOM 1395 N N . ILE A 1 179 ? 11.063 -2.704 -13.467 1.00 88.19 179 ILE A N 1
ATOM 1396 C CA . ILE A 1 179 ? 9.621 -2.966 -13.313 1.00 88.19 179 ILE A CA 1
ATOM 1397 C C . ILE A 1 179 ? 9.385 -4.361 -12.725 1.00 88.19 179 ILE A C 1
ATOM 1399 O O . ILE A 1 179 ? 8.612 -4.509 -11.779 1.00 88.19 179 ILE A O 1
ATOM 1403 N N . THR A 1 180 ? 10.071 -5.371 -13.259 1.00 93.19 180 THR A N 1
ATOM 1404 C CA . THR A 1 180 ? 9.954 -6.762 -12.805 1.00 93.19 180 THR A CA 1
ATOM 1405 C C . THR A 1 180 ? 10.439 -6.908 -11.366 1.00 93.19 180 THR A C 1
ATOM 1407 O O . THR A 1 180 ? 9.749 -7.523 -10.556 1.00 93.19 180 THR A O 1
ATOM 1410 N N . GLY A 1 181 ? 11.575 -6.298 -11.018 1.00 89.69 181 GLY A N 1
ATOM 1411 C CA . GLY A 1 181 ? 12.128 -6.319 -9.665 1.00 89.69 181 GLY A CA 1
ATOM 1412 C C . GLY A 1 181 ? 11.214 -5.642 -8.644 1.00 89.69 181 GLY A C 1
ATOM 1413 O O . GLY A 1 181 ? 10.907 -6.234 -7.612 1.00 89.69 181 GLY A O 1
ATOM 1414 N N . VAL A 1 182 ? 10.714 -4.440 -8.951 1.00 87.25 182 VAL A N 1
ATOM 1415 C CA . VAL A 1 182 ? 9.797 -3.697 -8.070 1.00 87.25 182 VAL A CA 1
ATOM 1416 C C . VAL A 1 182 ? 8.481 -4.451 -7.892 1.00 87.25 182 VAL A C 1
ATOM 1418 O O . VAL A 1 182 ? 8.055 -4.682 -6.760 1.00 87.25 182 VAL A O 1
ATOM 1421 N N . TYR A 1 183 ? 7.843 -4.878 -8.986 1.00 91.88 183 TYR A N 1
ATOM 1422 C CA . TYR A 1 183 ? 6.583 -5.617 -8.905 1.00 91.88 183 TYR A CA 1
ATOM 1423 C C . TYR A 1 183 ? 6.759 -6.959 -8.189 1.00 91.88 183 TYR A C 1
ATOM 1425 O O . TYR A 1 183 ? 5.931 -7.315 -7.349 1.00 91.88 183 TYR A O 1
ATOM 1433 N N . GLY A 1 184 ? 7.843 -7.681 -8.481 1.00 93.12 184 GLY A N 1
ATOM 1434 C CA . GLY A 1 184 ? 8.192 -8.936 -7.824 1.00 93.12 184 GLY A CA 1
ATOM 1435 C C . GLY A 1 184 ? 8.359 -8.753 -6.322 1.00 93.12 184 GLY A C 1
ATOM 1436 O O . GLY A 1 184 ? 7.690 -9.436 -5.553 1.00 93.12 184 GLY A O 1
ATOM 1437 N N . PHE A 1 185 ? 9.159 -7.777 -5.895 1.00 90.06 185 PHE A N 1
ATOM 1438 C CA . PHE A 1 185 ? 9.355 -7.464 -4.480 1.00 90.06 185 PHE A CA 1
ATOM 1439 C C . PHE A 1 185 ? 8.037 -7.124 -3.771 1.00 90.06 185 PHE A C 1
ATOM 1441 O O . PHE A 1 185 ? 7.704 -7.739 -2.756 1.00 90.06 185 PHE A O 1
ATOM 1448 N N . CYS A 1 186 ? 7.241 -6.205 -4.326 1.00 88.56 186 CYS A N 1
ATOM 1449 C CA . CYS A 1 186 ? 5.952 -5.828 -3.744 1.00 88.56 186 CYS A CA 1
ATOM 1450 C C . CYS A 1 186 ? 4.978 -7.015 -3.673 1.00 88.56 186 CYS A C 1
ATOM 1452 O O . CYS A 1 186 ? 4.312 -7.211 -2.655 1.00 88.56 186 CYS A O 1
ATOM 1454 N N . SER A 1 187 ? 4.902 -7.826 -4.728 1.00 89.69 187 SER A N 1
ATOM 1455 C CA . SER A 1 187 ? 4.014 -8.991 -4.789 1.00 89.69 187 SER A CA 1
ATOM 1456 C C . SER A 1 187 ? 4.422 -10.062 -3.781 1.00 89.69 187 SER A C 1
ATOM 1458 O O . SER A 1 187 ? 3.585 -10.540 -3.017 1.00 89.69 187 SER A O 1
ATOM 1460 N N . LEU A 1 188 ? 5.717 -10.381 -3.707 1.00 89.81 188 LEU A N 1
ATOM 1461 C CA . LEU A 1 188 ? 6.255 -11.365 -2.769 1.00 89.81 188 LEU A CA 1
ATOM 1462 C C . LEU A 1 188 ? 6.089 -10.933 -1.313 1.00 89.81 188 LEU A C 1
ATOM 1464 O O . LEU A 1 188 ? 5.852 -11.787 -0.469 1.00 89.81 188 LEU A O 1
ATOM 1468 N N . ILE A 1 189 ? 6.151 -9.633 -1.015 1.00 88.56 189 ILE A N 1
ATOM 1469 C CA . ILE A 1 189 ? 5.849 -9.089 0.317 1.00 88.56 189 ILE A CA 1
ATOM 1470 C C . ILE A 1 189 ? 4.349 -9.132 0.630 1.00 88.56 189 ILE A C 1
ATOM 1472 O O . ILE A 1 189 ? 3.954 -9.360 1.775 1.00 88.56 189 ILE A O 1
ATOM 1476 N N . THR A 1 190 ? 3.494 -8.936 -0.369 1.00 89.06 190 THR A N 1
ATOM 1477 C CA . THR A 1 190 ? 2.036 -8.960 -0.183 1.00 89.06 190 THR A CA 1
ATOM 1478 C C . THR A 1 190 ? 1.557 -10.354 0.238 1.00 89.06 190 THR A C 1
ATOM 1480 O O . THR A 1 190 ? 0.698 -10.459 1.119 1.00 89.06 190 THR A O 1
ATOM 1483 N N . LEU A 1 191 ? 2.165 -11.415 -0.314 1.00 91.06 191 LEU A N 1
ATOM 1484 C CA . LEU A 1 191 ? 1.861 -12.821 -0.004 1.00 91.06 191 LEU A CA 1
ATOM 1485 C C . LEU A 1 191 ? 1.870 -13.157 1.501 1.00 91.06 191 LEU A C 1
ATOM 1487 O O . LEU A 1 191 ? 0.901 -13.764 1.944 1.00 91.06 191 LEU A O 1
ATOM 1491 N N . PRO A 1 192 ? 2.874 -12.773 2.313 1.00 92.31 192 PRO A N 1
ATOM 1492 C CA . PRO A 1 192 ? 2.843 -12.947 3.766 1.00 92.31 192 PRO A CA 1
ATOM 1493 C C . PRO A 1 192 ? 2.102 -11.827 4.515 1.00 92.31 192 PRO A C 1
ATOM 1495 O O . PRO A 1 192 ? 1.462 -12.106 5.534 1.00 92.31 192 PRO A O 1
ATOM 1498 N N . ILE A 1 193 ? 2.136 -10.572 4.046 1.00 88.88 193 ILE A N 1
ATOM 1499 C CA . ILE A 1 193 ? 1.526 -9.442 4.775 1.00 88.88 193 ILE A CA 1
ATOM 1500 C C . ILE A 1 193 ? 0.006 -9.569 4.878 1.00 88.88 193 ILE A C 1
ATOM 1502 O O . ILE A 1 193 ? -0.553 -9.294 5.945 1.00 88.88 193 ILE A O 1
ATOM 1506 N N . VAL A 1 194 ? -0.680 -9.970 3.806 1.00 91.62 194 VAL A N 1
ATOM 1507 C CA . VAL A 1 194 ? -2.148 -10.081 3.821 1.00 91.62 194 VAL A CA 1
ATOM 1508 C C . VAL A 1 194 ? -2.611 -11.166 4.805 1.00 91.62 194 VAL A C 1
ATOM 1510 O O . VAL A 1 194 ? -3.426 -10.839 5.670 1.00 91.62 194 VAL A O 1
ATOM 1513 N N . PRO A 1 195 ? -2.073 -12.405 4.800 1.00 91.62 195 PRO A N 1
ATOM 1514 C CA . PRO A 1 195 ? -2.372 -13.400 5.830 1.00 91.62 195 PRO A CA 1
ATOM 1515 C C . PRO A 1 195 ? -2.114 -12.909 7.254 1.00 91.62 195 PRO A C 1
ATOM 1517 O O . PRO A 1 195 ? -2.957 -13.116 8.129 1.00 91.62 195 PRO A O 1
ATOM 1520 N N . ILE A 1 196 ? -0.985 -12.237 7.501 1.00 88.94 196 ILE A N 1
ATOM 1521 C CA . ILE A 1 196 ? -0.663 -11.685 8.826 1.00 88.94 196 ILE A CA 1
ATOM 1522 C C . ILE A 1 196 ? -1.707 -10.639 9.232 1.00 88.94 196 ILE A C 1
ATOM 1524 O O . ILE A 1 196 ? -2.212 -10.672 10.354 1.00 88.94 196 ILE A O 1
ATOM 1528 N N . SER A 1 197 ? -2.076 -9.742 8.321 1.00 87.06 197 SER A N 1
ATOM 1529 C CA . SER A 1 197 ? -3.065 -8.687 8.562 1.00 87.06 197 SER A CA 1
ATOM 1530 C C . SER A 1 197 ? -4.474 -9.241 8.803 1.00 87.06 197 SER A C 1
ATOM 1532 O O . SER A 1 197 ? -5.178 -8.776 9.703 1.00 87.06 197 SER A O 1
ATOM 1534 N N . VAL A 1 198 ? -4.875 -10.279 8.062 1.00 89.31 198 VAL A N 1
ATOM 1535 C CA . VAL A 1 198 ? -6.142 -10.997 8.281 1.00 89.31 198 VAL A CA 1
ATOM 1536 C C . VAL A 1 198 ? -6.140 -11.675 9.650 1.00 89.31 198 VAL A C 1
ATOM 1538 O O . VAL A 1 198 ? -7.096 -11.513 10.407 1.00 89.31 198 VAL A O 1
ATOM 1541 N N . ARG A 1 199 ? -5.054 -12.366 10.020 1.00 86.88 199 ARG A N 1
ATOM 1542 C CA . ARG A 1 199 ? -4.913 -12.990 11.348 1.00 86.88 199 ARG A CA 1
ATOM 1543 C C . ARG A 1 199 ? -5.002 -11.959 12.467 1.00 86.88 199 ARG A C 1
ATOM 1545 O O . ARG A 1 199 ? -5.766 -12.167 13.402 1.00 86.88 199 ARG A O 1
ATOM 1552 N N . LYS A 1 200 ? -4.297 -10.830 12.342 1.00 83.38 200 LYS A N 1
ATOM 1553 C CA . LYS A 1 200 ? -4.371 -9.712 13.298 1.00 83.38 200 LYS A CA 1
ATOM 1554 C C . LYS A 1 200 ? -5.796 -9.170 13.437 1.00 83.38 200 LYS A C 1
ATOM 1556 O O . LYS A 1 200 ? -6.257 -8.958 14.551 1.00 83.38 200 LYS A O 1
ATOM 1561 N N . SER A 1 201 ? -6.524 -9.032 12.330 1.00 85.25 201 SER A N 1
ATOM 1562 C CA . SER A 1 201 ? -7.923 -8.576 12.342 1.00 85.25 201 SER A CA 1
ATOM 1563 C C . SER A 1 201 ? -8.879 -9.576 13.014 1.00 85.25 201 SER A C 1
ATOM 1565 O O . SER A 1 201 ? -9.881 -9.179 13.609 1.00 85.25 201 SER A O 1
ATOM 1567 N N . LEU A 1 202 ? -8.587 -10.879 12.937 1.00 83.62 202 LEU A N 1
ATOM 1568 C CA . LEU A 1 202 ? -9.373 -11.926 13.603 1.00 83.62 202 LEU A CA 1
ATOM 1569 C C . LEU A 1 202 ? -9.176 -11.938 15.122 1.00 83.62 202 LEU A C 1
ATOM 1571 O O . LEU A 1 202 ? -10.123 -12.229 15.849 1.00 83.62 202 LEU A O 1
ATOM 1575 N N . VAL A 1 203 ? -7.972 -11.617 15.597 1.00 81.12 203 VAL A N 1
ATOM 1576 C CA . VAL A 1 203 ? -7.643 -11.610 17.035 1.00 81.12 203 VAL A CA 1
ATOM 1577 C C . VAL A 1 203 ? -7.842 -10.250 17.699 1.00 81.12 203 VAL A C 1
ATOM 1579 O O . VAL A 1 203 ? -7.645 -10.129 18.901 1.00 81.12 203 VAL A O 1
ATOM 1582 N N . GLU A 1 204 ? -8.241 -9.230 16.939 1.00 73.38 204 GLU A N 1
ATOM 1583 C CA . GLU A 1 204 ? -8.462 -7.888 17.475 1.00 73.38 204 GLU A CA 1
ATOM 1584 C C . GLU A 1 204 ? -9.509 -7.918 18.601 1.00 73.38 204 GLU A C 1
ATOM 1586 O O . GLU A 1 204 ? -10.587 -8.506 18.410 1.00 73.38 204 GLU A O 1
ATOM 1591 N N . PRO A 1 205 ? -9.198 -7.334 19.774 1.00 72.88 205 PRO A N 1
ATOM 1592 C CA . PRO A 1 205 ? -10.122 -7.305 20.894 1.00 72.88 205 PRO A CA 1
ATOM 1593 C C . PRO A 1 205 ? -11.315 -6.410 20.557 1.00 72.88 205 PRO A C 1
ATOM 1595 O O . PRO A 1 205 ? -11.180 -5.369 19.917 1.00 72.88 205 PRO A O 1
ATOM 1598 N N . GLU A 1 206 ? -12.497 -6.845 20.983 1.00 75.06 206 GLU A N 1
ATOM 1599 C CA . GLU A 1 206 ? -13.749 -6.116 20.792 1.00 75.06 206 GLU A CA 1
ATOM 1600 C C . GLU A 1 206 ? -14.263 -5.733 22.174 1.00 75.06 206 GLU A C 1
ATOM 1602 O O . GLU A 1 206 ? -14.563 -6.627 22.972 1.00 75.06 206 GLU A O 1
ATOM 1607 N N . PRO A 1 207 ? -14.288 -4.436 22.506 1.00 68.75 207 PRO A N 1
ATOM 1608 C CA . PRO A 1 207 ? -14.773 -4.011 23.801 1.00 68.75 207 PRO A CA 1
ATOM 1609 C C . PRO A 1 207 ? -16.300 -4.110 23.801 1.00 68.75 207 PRO A C 1
ATOM 1611 O O . PRO A 1 207 ? -16.971 -3.355 23.098 1.00 68.75 207 PRO A O 1
ATOM 1614 N N . LEU A 1 208 ? -16.844 -5.058 24.563 1.00 70.31 208 LEU A N 1
ATOM 1615 C CA . LEU A 1 208 ? -18.282 -5.117 24.811 1.00 70.31 208 LEU A CA 1
ATOM 1616 C C . LEU A 1 208 ? -18.654 -4.238 26.006 1.00 70.31 208 LEU A C 1
ATOM 1618 O O . LEU A 1 208 ? -17.813 -3.894 26.840 1.00 70.31 208 LEU A O 1
ATOM 1622 N N . ASP A 1 209 ? -19.930 -3.882 26.074 1.00 68.69 209 ASP A N 1
ATOM 1623 C CA . ASP A 1 209 ? -20.528 -3.269 27.250 1.00 68.69 209 ASP A CA 1
ATOM 1624 C C . ASP A 1 209 ? -20.502 -4.248 28.451 1.00 68.69 209 ASP A C 1
ATOM 1626 O O . ASP A 1 209 ? -20.391 -5.467 28.259 1.00 68.69 209 ASP A O 1
ATOM 1630 N N . PRO A 1 210 ? -20.630 -3.760 29.701 1.00 63.53 210 PRO A N 1
ATOM 1631 C CA . PRO A 1 210 ? -20.579 -4.603 30.899 1.00 63.53 210 PRO A CA 1
ATOM 1632 C C . PRO A 1 210 ? -21.597 -5.753 30.919 1.00 63.53 210 PRO A C 1
ATOM 1634 O O . PRO A 1 210 ? -21.348 -6.769 31.573 1.00 63.53 210 PRO A O 1
ATOM 1637 N N . SER A 1 211 ? -22.720 -5.605 30.204 1.00 66.44 211 SER A N 1
ATOM 1638 C CA . SER A 1 211 ? -23.788 -6.605 30.126 1.00 66.44 211 SER A CA 1
ATOM 1639 C C . SER A 1 211 ? -23.603 -7.631 29.001 1.00 66.44 211 SER A C 1
ATOM 1641 O O . SER A 1 211 ? -24.314 -8.633 28.979 1.00 66.44 211 SER A O 1
ATOM 1643 N N . GLY A 1 212 ? -22.614 -7.443 28.117 1.00 71.81 212 GLY A N 1
ATOM 1644 C CA . GLY A 1 212 ? -22.303 -8.375 27.032 1.00 71.81 212 GLY A CA 1
ATOM 1645 C C . GLY A 1 212 ? -23.411 -8.450 25.983 1.00 71.81 212 GLY A C 1
ATOM 1646 O O . GLY A 1 212 ? -23.867 -9.542 25.644 1.00 71.81 212 GLY A O 1
ATOM 1647 N N . SER A 1 213 ? -23.870 -7.299 25.491 1.00 79.06 213 SER A N 1
ATOM 1648 C CA . SER A 1 213 ? -25.019 -7.223 24.591 1.00 79.06 213 SER A CA 1
ATOM 1649 C C . SER A 1 213 ? -24.788 -7.978 23.262 1.00 79.06 213 SER A C 1
ATOM 1651 O O . SER A 1 213 ? -23.765 -7.794 22.589 1.00 79.06 213 SER A O 1
ATOM 1653 N N . PRO A 1 214 ? -25.755 -8.813 22.824 1.00 82.88 214 PRO A N 1
ATOM 1654 C CA . PRO A 1 214 ? -25.638 -9.571 21.575 1.00 82.88 214 PRO A CA 1
ATOM 1655 C C . PRO A 1 214 ? -25.690 -8.671 20.331 1.00 82.88 214 PRO A C 1
ATOM 1657 O O . PRO A 1 214 ? -25.151 -9.022 19.281 1.00 82.88 214 PRO A O 1
ATOM 1660 N N . GLU A 1 215 ? -26.319 -7.499 20.443 1.00 83.25 215 GLU A N 1
ATOM 1661 C CA . GLU A 1 215 ? -26.404 -6.510 19.368 1.00 83.25 215 GLU A CA 1
ATOM 1662 C C . GLU A 1 215 ? -25.031 -5.899 19.051 1.00 83.25 215 GLU A C 1
ATOM 1664 O O . GLU A 1 215 ? -24.620 -5.853 17.886 1.00 83.25 215 GLU A O 1
ATOM 1669 N N . LEU A 1 216 ? -24.272 -5.518 20.085 1.00 81.12 216 LEU A N 1
ATOM 1670 C CA . LEU A 1 216 ? -22.921 -4.986 19.933 1.00 81.12 216 LEU A CA 1
ATOM 1671 C C . LEU A 1 216 ? -21.962 -6.045 19.376 1.00 81.12 216 LEU A C 1
ATOM 1673 O O . LEU A 1 216 ? -21.189 -5.757 18.458 1.00 81.12 216 LEU A O 1
ATOM 1677 N N . GLU A 1 217 ? -22.078 -7.296 19.831 1.00 82.69 217 GLU A N 1
ATOM 1678 C CA . GLU A 1 217 ? -21.324 -8.423 19.268 1.00 82.69 217 GLU A CA 1
ATOM 1679 C C . GLU A 1 217 ? -21.622 -8.622 17.768 1.00 82.69 217 GLU A C 1
ATOM 1681 O O . GLU A 1 217 ? -20.705 -8.812 16.960 1.00 82.69 217 GLU A O 1
ATOM 1686 N N . ALA A 1 218 ? -22.892 -8.544 17.360 1.00 85.62 218 ALA A N 1
ATOM 1687 C CA . ALA A 1 218 ? -23.291 -8.693 15.962 1.00 85.62 218 ALA A CA 1
ATOM 1688 C C . ALA A 1 218 ? -22.739 -7.564 15.074 1.00 85.62 218 ALA A C 1
ATOM 1690 O O . ALA A 1 218 ? -22.235 -7.836 13.974 1.00 85.62 218 ALA A O 1
ATOM 1691 N N . MET A 1 219 ? -22.774 -6.314 15.550 1.00 84.69 219 MET A N 1
ATOM 1692 C CA . MET A 1 219 ? -22.198 -5.166 14.841 1.00 84.69 219 MET A CA 1
ATOM 1693 C C . MET A 1 219 ? -20.692 -5.325 14.634 1.00 84.69 219 MET A C 1
ATOM 1695 O O . MET A 1 219 ? -20.200 -5.197 13.506 1.00 84.69 219 MET A O 1
ATOM 1699 N N . TYR A 1 220 ? -19.968 -5.680 15.694 1.00 85.44 220 TYR A N 1
ATOM 1700 C CA . TYR A 1 220 ? -18.534 -5.932 15.637 1.00 85.44 220 TYR A CA 1
ATOM 1701 C C . TYR A 1 220 ? -18.180 -7.075 14.676 1.00 85.44 220 TYR A C 1
ATOM 1703 O O . TYR A 1 220 ? -17.316 -6.918 13.804 1.00 85.44 220 TYR A O 1
ATOM 1711 N N . ARG A 1 221 ? -18.907 -8.196 14.739 1.00 86.31 221 ARG A N 1
ATOM 1712 C CA . ARG A 1 221 ? -18.727 -9.338 13.829 1.00 86.31 221 ARG A CA 1
ATOM 1713 C C . ARG A 1 221 ? -18.933 -8.945 12.365 1.00 86.31 221 ARG A C 1
ATOM 1715 O O . ARG A 1 221 ? -18.130 -9.321 11.506 1.00 86.31 221 ARG A O 1
ATOM 1722 N N . SER A 1 222 ? -19.984 -8.177 12.075 1.00 88.62 222 SER A N 1
ATOM 1723 C CA . SER A 1 222 ? -20.264 -7.646 10.736 1.00 88.62 222 SER A CA 1
ATOM 1724 C C . SER A 1 222 ? -19.114 -6.771 10.230 1.00 88.62 222 SER A C 1
ATOM 1726 O O . SER A 1 222 ? -18.622 -6.984 9.117 1.00 88.62 222 SER A O 1
ATOM 1728 N N . GLU A 1 223 ? -18.642 -5.818 11.035 1.00 86.25 223 GLU A N 1
ATOM 1729 C CA . GLU A 1 223 ? -17.569 -4.912 10.614 1.00 86.25 223 GLU A CA 1
ATOM 1730 C C . GLU A 1 223 ? -16.233 -5.623 10.441 1.00 86.25 223 GLU A C 1
ATOM 1732 O O . GLU A 1 223 ? -15.539 -5.396 9.447 1.00 86.25 223 GLU A O 1
ATOM 1737 N N . ARG A 1 224 ? -15.901 -6.564 11.324 1.00 88.31 224 ARG A N 1
ATOM 1738 C CA . ARG A 1 224 ? -14.710 -7.400 11.172 1.00 88.31 224 ARG A CA 1
ATOM 1739 C C . ARG A 1 224 ? -14.742 -8.184 9.865 1.00 88.31 224 ARG A C 1
ATOM 1741 O O . ARG A 1 224 ? -13.755 -8.179 9.130 1.00 88.31 224 ARG A O 1
ATOM 1748 N N . ARG A 1 225 ? -15.870 -8.827 9.542 1.00 91.44 225 ARG A N 1
ATOM 1749 C CA . ARG A 1 225 ? -16.025 -9.588 8.294 1.00 91.44 225 ARG A CA 1
ATOM 1750 C C . ARG A 1 225 ? -15.800 -8.697 7.075 1.00 91.44 225 ARG A C 1
ATOM 1752 O O . ARG A 1 225 ? -15.052 -9.082 6.178 1.00 91.44 225 ARG A O 1
ATOM 1759 N N . LYS A 1 226 ? -16.405 -7.508 7.050 1.00 89.81 226 LYS A N 1
ATOM 1760 C CA . LYS A 1 226 ? -16.235 -6.541 5.953 1.00 89.81 226 LYS A CA 1
ATOM 1761 C C . LYS A 1 226 ? -14.800 -6.038 5.857 1.00 89.81 226 LYS A C 1
ATOM 1763 O O . LYS A 1 226 ? -14.277 -5.964 4.752 1.00 89.81 226 LYS A O 1
ATOM 1768 N N . ARG A 1 227 ? -14.142 -5.757 6.985 1.00 87.50 227 ARG A N 1
ATOM 1769 C CA . ARG A 1 227 ? -12.729 -5.354 7.026 1.00 87.50 227 ARG A CA 1
ATOM 1770 C C . ARG A 1 227 ? -11.816 -6.444 6.477 1.00 87.50 227 ARG A C 1
ATOM 1772 O O . ARG A 1 227 ? -10.972 -6.148 5.643 1.00 87.50 227 ARG A O 1
ATOM 1779 N N . ILE A 1 228 ? -11.996 -7.692 6.911 1.00 91.94 228 ILE A N 1
ATOM 1780 C CA . ILE A 1 228 ? -11.193 -8.830 6.441 1.00 91.94 228 ILE A CA 1
ATOM 1781 C C . ILE A 1 228 ? -11.390 -9.042 4.939 1.00 91.94 228 ILE A C 1
ATOM 1783 O O . ILE A 1 228 ? -10.408 -9.158 4.211 1.00 91.94 228 ILE A O 1
ATOM 1787 N N . LEU A 1 229 ? -12.641 -9.059 4.469 1.00 93.81 229 LEU A N 1
ATOM 1788 C CA . LEU A 1 229 ? -12.948 -9.204 3.046 1.00 93.81 229 LEU A CA 1
ATOM 1789 C C . LEU A 1 229 ? -12.404 -8.030 2.231 1.00 93.81 229 LEU A C 1
ATOM 1791 O O . LEU A 1 229 ? -11.798 -8.253 1.191 1.00 93.81 229 LEU A O 1
ATOM 1795 N N . GLY A 1 230 ? -12.579 -6.799 2.709 1.00 88.69 230 GLY A N 1
ATOM 1796 C CA . GLY A 1 230 ? -12.068 -5.598 2.056 1.00 88.69 230 GLY A CA 1
ATOM 1797 C C . GLY A 1 230 ? -10.548 -5.621 1.939 1.00 88.69 230 GLY A C 1
ATOM 1798 O O . GLY A 1 230 ? -10.023 -5.431 0.849 1.00 88.69 230 GLY A O 1
ATOM 1799 N N . LEU A 1 231 ? -9.842 -5.935 3.029 1.00 89.25 231 LEU A N 1
ATOM 1800 C CA . LEU A 1 231 ? -8.385 -6.059 3.038 1.00 89.25 231 LEU A CA 1
ATOM 1801 C C . LEU A 1 231 ? -7.917 -7.149 2.069 1.00 89.25 231 LEU A C 1
ATOM 1803 O O . LEU A 1 231 ? -7.008 -6.913 1.276 1.00 89.25 231 LEU A O 1
ATOM 1807 N N . PHE A 1 232 ? -8.556 -8.321 2.102 1.00 94.75 232 PHE A N 1
ATOM 1808 C CA . PHE A 1 232 ? -8.215 -9.437 1.227 1.00 94.75 232 PHE A CA 1
ATOM 1809 C C . PHE A 1 232 ? -8.447 -9.105 -0.255 1.00 94.75 232 PHE A C 1
ATOM 1811 O O . PHE A 1 232 ? -7.535 -9.256 -1.063 1.00 94.75 232 PHE A O 1
ATOM 1818 N N . TRP A 1 233 ? -9.637 -8.631 -0.626 1.00 94.25 233 TRP A N 1
ATOM 1819 C CA . TRP A 1 233 ? -9.968 -8.367 -2.027 1.00 94.25 233 TRP A CA 1
ATOM 182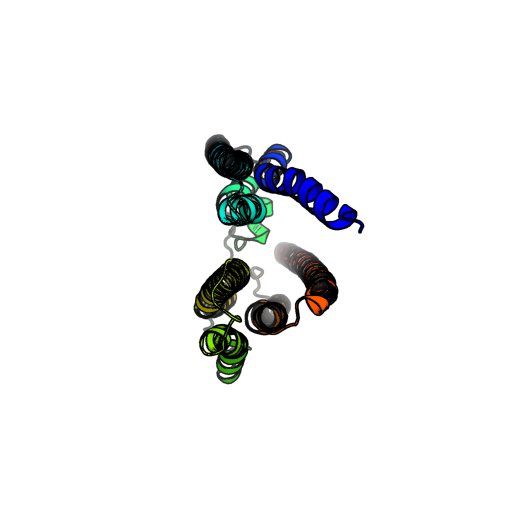0 C C . TRP A 1 233 ? -9.206 -7.171 -2.585 1.00 94.25 233 TRP A C 1
ATOM 1822 O O . TRP A 1 233 ? -8.736 -7.237 -3.718 1.00 94.25 233 TRP A O 1
ATOM 1832 N N . LEU A 1 234 ? -9.039 -6.104 -1.802 1.00 87.19 234 LEU A N 1
ATOM 1833 C CA . LEU A 1 234 ? -8.341 -4.906 -2.254 1.00 87.19 234 LEU A CA 1
ATOM 1834 C C . LEU A 1 234 ? -6.833 -5.148 -2.374 1.00 87.19 234 LEU A C 1
ATOM 1836 O O . LEU A 1 234 ? -6.273 -4.928 -3.444 1.00 87.19 234 LEU A O 1
ATOM 1840 N N . LEU A 1 235 ? -6.182 -5.624 -1.306 1.00 89.44 235 LEU A N 1
ATOM 1841 C CA . LEU A 1 235 ? -4.720 -5.768 -1.270 1.00 89.44 235 LEU A CA 1
ATOM 1842 C C . LEU A 1 235 ? -4.240 -7.108 -1.829 1.00 89.44 235 LEU A C 1
ATOM 1844 O O . LEU A 1 235 ? -3.197 -7.166 -2.469 1.00 89.44 235 LEU A O 1
ATOM 1848 N N . GLY A 1 236 ? -4.978 -8.190 -1.582 1.00 91.81 236 GLY A N 1
ATOM 1849 C CA . GLY A 1 236 ? -4.587 -9.537 -2.002 1.00 91.81 236 GLY A CA 1
ATOM 1850 C C . GLY A 1 236 ? -4.916 -9.853 -3.460 1.00 91.81 236 GLY A C 1
ATOM 1851 O O . GLY A 1 236 ? -4.226 -10.665 -4.064 1.00 91.81 236 GLY A O 1
ATOM 1852 N N . VAL A 1 237 ? -5.941 -9.228 -4.049 1.00 94.75 237 VAL A N 1
ATOM 1853 C CA . VAL A 1 237 ? -6.403 -9.590 -5.403 1.00 94.75 237 VAL A CA 1
ATOM 1854 C C . VAL A 1 237 ? -6.392 -8.400 -6.357 1.00 94.75 237 VAL A C 1
ATOM 1856 O O . VAL A 1 237 ? -5.672 -8.421 -7.353 1.00 94.75 237 VAL A O 1
ATOM 1859 N N . ALA A 1 238 ? -7.161 -7.350 -6.066 1.00 89.56 238 ALA A N 1
ATOM 1860 C CA . ALA A 1 238 ? -7.363 -6.237 -6.989 1.00 89.56 238 ALA A CA 1
ATOM 1861 C C . ALA A 1 238 ? -6.072 -5.449 -7.245 1.00 89.56 238 ALA A C 1
ATOM 1863 O O . ALA A 1 238 ? -5.727 -5.196 -8.399 1.00 89.56 238 ALA A O 1
ATOM 1864 N N . GLN A 1 239 ? -5.331 -5.101 -6.189 1.00 87.19 239 GLN A N 1
ATOM 1865 C CA . GLN A 1 239 ? -4.069 -4.372 -6.303 1.00 87.19 239 GLN A CA 1
ATOM 1866 C C . GLN A 1 239 ? -3.027 -5.111 -7.167 1.00 87.19 239 GLN A C 1
ATOM 1868 O O . GLN A 1 239 ? -2.565 -4.508 -8.139 1.00 87.19 239 GLN A O 1
ATOM 1873 N N . PRO A 1 240 ? -2.628 -6.368 -6.871 1.00 91.56 240 PRO A N 1
ATOM 1874 C CA . PRO A 1 240 ? -1.621 -7.057 -7.675 1.00 91.56 240 PRO A CA 1
ATOM 1875 C C . PRO A 1 240 ? -2.084 -7.275 -9.116 1.00 91.56 240 PRO A C 1
ATOM 1877 O O . PRO A 1 240 ? -1.310 -7.002 -10.028 1.00 91.56 240 PRO A O 1
ATOM 1880 N N . LEU A 1 241 ? -3.350 -7.643 -9.354 1.00 91.62 241 LEU A N 1
ATOM 1881 C CA . LEU A 1 241 ? -3.868 -7.778 -10.720 1.00 91.62 241 LEU A CA 1
ATOM 1882 C C . LEU A 1 241 ? -3.793 -6.465 -11.492 1.00 91.62 241 LEU A C 1
ATOM 1884 O O . LEU A 1 241 ? -3.311 -6.452 -12.622 1.00 91.62 241 LEU A O 1
ATOM 1888 N N . MET A 1 242 ? -4.243 -5.359 -10.901 1.00 86.75 242 MET A N 1
ATOM 1889 C CA . MET A 1 242 ? -4.255 -4.073 -11.589 1.00 86.75 242 MET A CA 1
ATOM 1890 C C . MET A 1 242 ? -2.831 -3.587 -11.875 1.00 86.75 242 MET A C 1
ATOM 1892 O O . MET A 1 242 ? -2.509 -3.281 -13.024 1.00 86.75 242 MET A O 1
ATOM 1896 N N . ILE A 1 243 ? -1.966 -3.542 -10.856 1.00 86.31 243 ILE A N 1
ATOM 1897 C CA . ILE A 1 243 ? -0.577 -3.097 -11.026 1.00 86.31 243 ILE A CA 1
ATOM 1898 C C . ILE A 1 243 ? 0.139 -4.030 -12.001 1.00 86.31 243 ILE A C 1
ATOM 1900 O O . ILE A 1 243 ? 0.763 -3.562 -12.949 1.00 86.31 243 ILE A O 1
ATOM 1904 N N . GLY A 1 244 ? 0.002 -5.341 -11.821 1.00 91.06 244 GLY A N 1
ATOM 1905 C CA . GLY A 1 244 ? 0.603 -6.348 -12.682 1.00 91.06 244 GLY A CA 1
ATOM 1906 C C . GLY A 1 244 ? 0.155 -6.213 -14.135 1.00 91.06 244 GLY A C 1
ATOM 1907 O O . GLY A 1 244 ? 0.991 -6.288 -15.031 1.00 91.06 244 GLY A O 1
ATOM 1908 N N . THR A 1 245 ? -1.127 -5.941 -14.385 1.00 88.94 245 THR A N 1
ATOM 1909 C CA . THR A 1 245 ? -1.664 -5.720 -15.739 1.00 88.94 245 THR A CA 1
ATOM 1910 C C . THR A 1 245 ? -1.072 -4.466 -16.376 1.00 88.94 245 THR A C 1
ATOM 1912 O O . THR A 1 245 ? -0.597 -4.525 -17.508 1.00 88.94 245 THR A O 1
ATOM 1915 N N . ILE A 1 246 ? -1.029 -3.344 -15.650 1.00 84.81 246 ILE A N 1
ATOM 1916 C CA . ILE A 1 246 ? -0.451 -2.082 -16.145 1.00 84.81 246 ILE A CA 1
ATOM 1917 C C . ILE A 1 246 ? 1.042 -2.254 -16.451 1.00 84.81 246 ILE A C 1
ATOM 1919 O O . ILE A 1 246 ? 1.527 -1.808 -17.494 1.00 84.81 246 ILE A O 1
ATOM 1923 N N . MET A 1 247 ? 1.777 -2.924 -15.563 1.00 87.81 247 MET A N 1
ATOM 1924 C CA . MET A 1 247 ? 3.206 -3.179 -15.738 1.00 87.81 247 MET A CA 1
ATOM 1925 C C . MET A 1 247 ? 3.467 -4.123 -16.913 1.00 87.81 247 MET A C 1
ATOM 1927 O O . MET A 1 247 ? 4.345 -3.843 -17.726 1.00 87.81 247 MET A O 1
ATOM 1931 N N . ASN A 1 248 ? 2.673 -5.187 -17.066 1.00 89.88 248 ASN A N 1
ATOM 1932 C CA . ASN A 1 248 ? 2.754 -6.068 -18.231 1.00 89.88 248 ASN A CA 1
ATOM 1933 C C . ASN A 1 248 ? 2.474 -5.308 -19.519 1.00 89.88 248 ASN A C 1
ATOM 1935 O O . ASN A 1 248 ? 3.268 -5.387 -20.448 1.00 89.88 248 ASN A O 1
ATOM 1939 N N . ALA A 1 249 ? 1.407 -4.515 -19.563 1.00 86.25 249 ALA A N 1
ATOM 1940 C CA . ALA A 1 249 ? 1.099 -3.709 -20.734 1.00 86.25 249 ALA A CA 1
ATOM 1941 C C . ALA A 1 249 ? 2.236 -2.729 -21.059 1.00 86.25 249 ALA A C 1
ATOM 1943 O O . ALA A 1 249 ? 2.567 -2.526 -22.219 1.00 86.25 249 ALA A O 1
ATOM 1944 N N . THR A 1 250 ? 2.895 -2.170 -20.045 1.00 83.69 250 THR A N 1
ATOM 1945 C CA . THR A 1 250 ? 4.048 -1.277 -20.228 1.00 83.69 250 THR A CA 1
ATOM 1946 C C . THR A 1 250 ? 5.263 -1.990 -20.827 1.00 83.69 250 THR A C 1
ATOM 1948 O O . THR A 1 250 ? 6.017 -1.392 -21.592 1.00 83.69 250 THR A O 1
ATOM 1951 N N . VAL A 1 251 ? 5.475 -3.249 -20.454 1.00 87.12 251 VAL A N 1
ATOM 1952 C CA . VAL A 1 251 ? 6.632 -4.059 -20.858 1.00 87.12 251 VAL A CA 1
ATOM 1953 C C . VAL A 1 251 ? 6.422 -4.737 -22.217 1.00 87.12 251 VAL A C 1
ATOM 1955 O O . VAL A 1 251 ? 7.366 -4.871 -22.996 1.00 87.12 251 VAL A O 1
ATOM 1958 N N . TRP A 1 252 ? 5.192 -5.158 -22.498 1.00 87.69 252 TRP A N 1
ATOM 1959 C CA . TRP A 1 252 ? 4.797 -5.853 -23.723 1.00 87.69 252 TRP A CA 1
ATOM 1960 C C . TRP A 1 252 ? 4.219 -4.924 -24.794 1.00 87.69 252 TRP A C 1
ATOM 1962 O O . TRP A 1 252 ? 4.162 -5.294 -25.964 1.00 87.69 252 TRP A O 1
ATOM 1972 N N . GLY A 1 253 ? 3.788 -3.723 -24.412 1.00 83.19 253 GLY A N 1
ATOM 1973 C CA . GLY A 1 253 ? 3.206 -2.741 -25.314 1.00 83.19 253 GLY A CA 1
ATOM 1974 C C . GLY A 1 253 ? 4.227 -2.125 -26.267 1.00 83.19 253 GLY A C 1
ATOM 1975 O O . GLY A 1 253 ? 5.424 -2.038 -25.992 1.00 83.19 253 GLY A O 1
ATOM 1976 N N . THR A 1 254 ? 3.735 -1.643 -27.406 1.00 71.44 254 THR A N 1
ATOM 1977 C CA . THR A 1 254 ? 4.548 -0.882 -28.360 1.00 71.44 254 THR A CA 1
ATOM 1978 C C . THR A 1 254 ? 4.859 0.518 -27.810 1.00 71.44 254 THR A C 1
ATOM 1980 O O . THR A 1 254 ? 4.065 1.060 -27.035 1.00 71.44 254 THR A O 1
ATOM 1983 N N . PRO A 1 255 ? 5.952 1.178 -28.237 1.00 67.12 255 PRO A N 1
ATOM 1984 C CA . PRO A 1 255 ? 6.264 2.549 -27.817 1.00 67.12 255 PRO A CA 1
ATOM 1985 C C . PRO A 1 255 ? 5.106 3.538 -28.038 1.00 67.12 255 PRO A C 1
ATOM 1987 O O . PRO A 1 255 ? 4.866 4.408 -27.203 1.00 67.12 255 PRO A O 1
ATOM 1990 N N . ALA A 1 256 ? 4.329 3.349 -29.112 1.00 64.88 256 ALA A N 1
ATOM 1991 C CA . ALA A 1 256 ? 3.141 4.145 -29.419 1.00 64.88 256 ALA A CA 1
ATOM 1992 C C . ALA A 1 256 ? 2.003 3.967 -28.392 1.00 64.88 256 ALA A C 1
ATOM 1994 O O . ALA A 1 256 ? 1.263 4.909 -28.116 1.00 64.88 256 ALA A O 1
ATOM 1995 N N . SER A 1 257 ? 1.886 2.786 -27.776 1.00 68.94 257 SER A N 1
ATOM 1996 C CA . SER A 1 257 ? 0.856 2.491 -26.769 1.00 68.94 257 SER A CA 1
ATOM 1997 C C . SER A 1 257 ? 1.151 3.091 -25.388 1.00 68.94 257 SER A C 1
ATOM 1999 O O . SER A 1 257 ? 0.246 3.202 -24.561 1.00 68.94 257 SER A O 1
ATOM 2001 N N . GLY A 1 258 ? 2.387 3.542 -25.138 1.00 67.19 258 GLY A N 1
ATOM 2002 C CA . GLY A 1 258 ? 2.823 4.022 -23.824 1.00 67.19 258 GLY A CA 1
ATOM 2003 C C . GLY A 1 258 ? 1.998 5.192 -23.278 1.00 67.19 258 GLY A C 1
ATOM 2004 O O . GLY A 1 258 ? 1.739 5.249 -22.077 1.00 67.19 258 GLY A O 1
ATOM 2005 N N . ARG A 1 259 ? 1.521 6.093 -24.149 1.00 66.00 259 ARG A N 1
ATOM 2006 C CA . ARG A 1 259 ? 0.674 7.228 -23.744 1.00 66.00 259 ARG A CA 1
ATOM 2007 C C . ARG A 1 259 ? -0.710 6.767 -23.285 1.00 66.00 259 ARG A C 1
ATOM 2009 O O . ARG A 1 259 ? -1.163 7.171 -22.218 1.00 66.00 259 ARG A O 1
ATOM 2016 N N . THR A 1 260 ? -1.346 5.887 -24.054 1.00 72.69 260 THR A N 1
ATOM 2017 C CA . THR A 1 260 ? -2.668 5.326 -23.740 1.00 72.69 260 THR A CA 1
ATOM 2018 C C . THR A 1 260 ? -2.617 4.473 -22.477 1.00 72.69 260 THR A C 1
ATOM 2020 O O . THR A 1 260 ? -3.471 4.607 -21.606 1.00 72.69 260 THR A O 1
ATOM 2023 N N . LEU A 1 261 ? -1.574 3.656 -22.322 1.00 70.69 261 LEU A N 1
ATOM 2024 C CA . LEU A 1 261 ? -1.365 2.839 -21.127 1.00 70.69 261 LEU A CA 1
ATOM 2025 C C . LEU A 1 261 ? -1.080 3.684 -19.885 1.00 70.69 261 LEU A C 1
ATOM 2027 O O . LEU A 1 261 ? -1.605 3.385 -18.815 1.00 70.69 261 LEU A O 1
ATOM 2031 N N . GLY A 1 262 ? -0.313 4.768 -20.028 1.00 65.69 262 GLY A N 1
ATOM 2032 C CA . GLY A 1 262 ? -0.108 5.743 -18.959 1.00 65.69 262 GLY A CA 1
ATOM 2033 C C . GLY A 1 262 ? -1.417 6.401 -18.516 1.00 65.69 262 GLY A C 1
ATOM 2034 O O . GLY A 1 262 ? -1.672 6.507 -17.319 1.00 65.69 262 GLY A O 1
ATOM 2035 N N . MET A 1 263 ? -2.285 6.772 -19.464 1.00 69.75 263 MET A N 1
ATOM 2036 C CA . MET A 1 263 ? -3.611 7.325 -19.161 1.00 69.75 263 MET A CA 1
ATOM 2037 C C . MET A 1 263 ? -4.523 6.306 -18.470 1.00 69.75 263 MET A C 1
ATOM 2039 O O . MET A 1 263 ? -5.128 6.633 -17.452 1.00 69.75 263 MET A O 1
ATOM 2043 N N . ILE A 1 264 ? -4.591 5.069 -18.971 1.00 72.56 264 ILE A N 1
ATOM 2044 C CA . ILE A 1 264 ? -5.378 3.991 -18.350 1.00 72.56 264 ILE A CA 1
ATOM 2045 C C . ILE A 1 264 ? -4.875 3.716 -16.931 1.00 72.56 264 ILE A C 1
ATOM 2047 O O . ILE A 1 264 ? -5.678 3.600 -16.007 1.00 72.56 264 ILE A O 1
ATOM 2051 N N . GLY A 1 265 ? -3.556 3.670 -16.737 1.00 68.00 265 GLY A N 1
ATOM 2052 C CA . GLY A 1 265 ? -2.951 3.496 -15.421 1.00 68.00 265 GLY A CA 1
ATOM 2053 C C . GLY A 1 265 ? -3.279 4.641 -14.461 1.00 68.00 265 GLY A C 1
ATOM 2054 O O . GLY A 1 265 ? -3.614 4.385 -13.307 1.00 68.00 265 GLY A O 1
ATOM 2055 N N . ALA A 1 266 ? -3.250 5.891 -14.934 1.00 65.81 266 ALA A N 1
ATOM 2056 C CA . ALA A 1 266 ? -3.608 7.061 -14.132 1.00 65.81 266 ALA A CA 1
ATOM 2057 C C . ALA A 1 266 ? -5.091 7.058 -13.727 1.00 65.81 266 ALA A C 1
ATOM 2059 O O . ALA A 1 266 ? -5.406 7.293 -12.559 1.00 65.81 266 ALA A O 1
ATOM 2060 N N . ILE A 1 267 ? -5.996 6.741 -14.660 1.00 71.62 267 ILE A N 1
ATOM 2061 C CA . ILE A 1 267 ? -7.436 6.633 -14.384 1.00 71.62 267 ILE A CA 1
ATOM 2062 C C . ILE A 1 267 ? -7.685 5.495 -13.394 1.00 71.62 267 ILE A C 1
ATOM 2064 O O . ILE A 1 267 ? -8.277 5.726 -12.343 1.00 71.62 267 ILE A O 1
ATOM 2068 N N . GLY A 1 268 ? -7.167 4.296 -13.674 1.00 70.19 268 GLY A N 1
ATOM 2069 C CA . GLY A 1 268 ? -7.338 3.127 -12.811 1.00 70.19 268 GLY A CA 1
ATOM 2070 C C . GLY A 1 268 ? -6.796 3.358 -11.400 1.00 70.19 268 GLY A C 1
ATOM 2071 O O . GLY A 1 268 ? -7.499 3.116 -10.418 1.00 70.19 268 GLY A O 1
ATOM 2072 N N . GLY A 1 269 ? -5.588 3.915 -11.286 1.00 66.50 269 GLY A N 1
ATOM 2073 C CA . GLY A 1 269 ? -4.989 4.275 -10.002 1.00 66.50 269 GLY A CA 1
ATOM 2074 C C . GLY A 1 269 ? -5.823 5.294 -9.225 1.00 66.50 269 GLY A C 1
ATOM 2075 O O . GLY A 1 269 ? -6.047 5.118 -8.028 1.00 66.50 269 GLY A O 1
ATOM 2076 N N . THR A 1 270 ? -6.351 6.315 -9.904 1.00 68.50 270 THR A N 1
ATOM 2077 C CA . THR A 1 270 ? -7.214 7.333 -9.284 1.00 68.50 270 THR A CA 1
ATOM 2078 C C . THR A 1 270 ? -8.530 6.729 -8.801 1.00 68.50 270 THR A C 1
ATOM 2080 O O . THR A 1 270 ? -8.930 6.969 -7.663 1.00 68.50 270 THR A O 1
ATOM 2083 N N . THR A 1 271 ? -9.188 5.897 -9.613 1.00 70.06 271 THR A N 1
ATOM 2084 C CA . THR A 1 271 ? -10.439 5.226 -9.236 1.00 70.06 271 THR A CA 1
ATOM 2085 C C . THR A 1 271 ? -10.246 4.318 -8.024 1.00 70.06 271 THR A C 1
ATOM 2087 O O . THR A 1 271 ? -11.068 4.356 -7.109 1.00 70.06 271 THR A O 1
ATOM 2090 N N . ILE A 1 272 ? -9.149 3.553 -7.959 1.00 71.56 272 ILE A N 1
ATOM 2091 C CA . ILE A 1 272 ? -8.834 2.741 -6.774 1.00 71.56 272 ILE A CA 1
ATOM 2092 C C . ILE A 1 272 ? -8.534 3.620 -5.560 1.00 71.56 272 ILE A C 1
ATOM 2094 O O . ILE A 1 272 ? -9.016 3.317 -4.470 1.00 71.56 272 ILE A O 1
ATOM 2098 N N . GLY A 1 273 ? -7.789 4.714 -5.729 1.00 66.38 273 GLY A N 1
ATOM 2099 C CA . GLY A 1 273 ? -7.526 5.669 -4.653 1.00 66.38 273 GLY A CA 1
ATOM 2100 C C . GLY A 1 273 ? -8.815 6.251 -4.067 1.00 66.38 273 GLY A C 1
ATOM 2101 O O . GLY A 1 273 ? -9.006 6.232 -2.851 1.00 66.38 273 GLY A O 1
ATOM 2102 N N . LEU A 1 274 ? -9.740 6.687 -4.927 1.00 68.00 274 LEU A N 1
ATOM 2103 C CA . LEU A 1 274 ? -11.052 7.203 -4.527 1.00 68.00 274 LEU A CA 1
ATOM 2104 C C . LEU A 1 274 ? -11.906 6.126 -3.852 1.00 68.00 274 LEU A C 1
ATOM 2106 O O . LEU A 1 274 ? -12.463 6.374 -2.785 1.00 68.00 274 LEU A O 1
ATOM 2110 N N . ALA A 1 275 ? -11.971 4.920 -4.421 1.00 70.69 275 ALA A N 1
ATOM 2111 C CA . ALA A 1 275 ? -12.701 3.804 -3.825 1.00 70.69 275 ALA A CA 1
ATOM 2112 C C . ALA A 1 275 ? -12.137 3.432 -2.444 1.00 70.69 275 ALA A C 1
ATOM 2114 O O . ALA A 1 275 ? -12.898 3.246 -1.495 1.00 70.69 275 ALA A O 1
ATOM 2115 N N . GLY A 1 276 ? -10.809 3.391 -2.304 1.00 68.00 276 GLY A N 1
ATOM 2116 C CA . GLY A 1 276 ? -10.127 3.179 -1.030 1.00 68.00 276 GLY A CA 1
ATOM 2117 C C . GLY A 1 276 ? -10.460 4.266 -0.006 1.00 68.00 276 GLY A C 1
ATOM 2118 O O . GLY A 1 276 ? -10.775 3.945 1.139 1.00 68.00 276 GLY A O 1
ATOM 2119 N N . GLY A 1 277 ? -10.477 5.534 -0.429 1.00 67.56 277 GLY A N 1
ATOM 2120 C CA . GLY A 1 277 ? -10.892 6.667 0.400 1.00 67.56 277 GLY A CA 1
ATOM 2121 C C . GLY A 1 277 ? -12.343 6.555 0.875 1.00 67.56 277 GLY A C 1
ATOM 2122 O O . GLY A 1 277 ? -12.606 6.663 2.070 1.00 67.56 277 GLY A O 1
ATOM 2123 N N . VAL A 1 278 ? -13.279 6.251 -0.028 1.00 71.94 278 VAL A N 1
ATOM 2124 C CA . VAL A 1 278 ? -14.704 6.063 0.299 1.00 71.94 278 VAL A CA 1
ATOM 2125 C C . VAL A 1 278 ? -14.901 4.902 1.274 1.00 71.94 278 VAL A C 1
ATOM 2127 O O . VAL A 1 278 ? -15.596 5.054 2.279 1.00 71.94 278 VAL A O 1
ATOM 2130 N N . ILE A 1 279 ? -14.260 3.755 1.027 1.00 73.62 279 ILE A N 1
ATOM 2131 C CA . ILE A 1 279 ? -14.319 2.593 1.926 1.00 73.62 279 ILE A CA 1
ATOM 2132 C C . ILE A 1 279 ? -13.750 2.953 3.303 1.00 73.62 279 ILE A C 1
ATOM 2134 O O . ILE A 1 279 ? -14.350 2.599 4.321 1.00 73.62 279 ILE A O 1
ATOM 2138 N N . GLY A 1 280 ? -12.636 3.690 3.345 1.00 68.44 280 GLY A N 1
ATOM 2139 C CA . GLY A 1 280 ? -12.036 4.195 4.578 1.00 68.44 280 GLY A CA 1
ATOM 2140 C C . GLY A 1 280 ? -12.988 5.098 5.363 1.00 68.44 280 GLY A C 1
ATOM 2141 O O . GLY A 1 280 ? -13.205 4.873 6.552 1.00 68.44 280 GLY A O 1
ATOM 2142 N N . THR A 1 281 ? -13.631 6.061 4.700 1.00 69.00 281 THR A N 1
ATOM 2143 C CA . THR A 1 281 ? -14.606 6.964 5.331 1.00 69.00 281 THR A CA 1
ATOM 2144 C C . THR A 1 281 ? -15.820 6.205 5.863 1.00 69.00 281 THR A C 1
ATOM 2146 O O . THR A 1 281 ? -16.231 6.428 7.002 1.00 69.00 281 THR A O 1
ATOM 2149 N N . ILE A 1 282 ? -16.366 5.254 5.096 1.00 73.75 282 ILE A N 1
ATOM 2150 C CA . ILE A 1 282 ? -17.483 4.410 5.549 1.00 73.75 282 ILE A CA 1
ATOM 2151 C C . ILE A 1 282 ? -17.079 3.599 6.787 1.00 73.75 282 ILE A C 1
ATOM 2153 O O . ILE A 1 282 ? -17.858 3.509 7.737 1.00 73.75 282 ILE A O 1
ATOM 2157 N N . ALA A 1 283 ? -15.871 3.031 6.807 1.00 70.88 283 ALA A N 1
ATOM 2158 C CA . ALA A 1 283 ? -15.367 2.291 7.961 1.00 70.88 283 ALA A CA 1
ATOM 2159 C C . ALA A 1 283 ? -15.244 3.187 9.205 1.00 70.88 283 ALA A C 1
ATOM 2161 O O . ALA A 1 283 ? -15.633 2.770 10.297 1.00 70.88 283 ALA A O 1
ATOM 2162 N N . THR A 1 284 ? -14.780 4.428 9.046 1.00 70.69 284 THR A N 1
ATOM 2163 C CA . THR A 1 284 ? -14.710 5.414 10.136 1.00 70.69 284 THR A CA 1
ATOM 2164 C C . THR A 1 284 ? -16.095 5.748 10.685 1.00 70.69 284 THR A C 1
ATOM 2166 O O . THR A 1 284 ? -16.303 5.652 11.892 1.00 70.69 284 THR A O 1
ATOM 2169 N N . ILE A 1 285 ? -17.069 6.051 9.819 1.00 72.88 285 ILE A N 1
ATOM 2170 C CA . ILE A 1 285 ? -18.450 6.361 10.235 1.00 72.88 285 ILE A CA 1
ATOM 2171 C C . ILE A 1 285 ? -19.054 5.199 11.029 1.00 72.88 285 ILE A C 1
ATOM 2173 O O . ILE A 1 285 ? -19.703 5.399 12.052 1.00 72.88 285 ILE A O 1
ATOM 2177 N N . ARG A 1 286 ? -18.830 3.960 10.587 1.00 75.38 286 ARG A N 1
ATOM 2178 C CA . ARG A 1 286 ? -19.366 2.783 11.281 1.00 75.38 286 ARG A CA 1
ATOM 2179 C C . ARG A 1 286 ? -18.713 2.539 12.633 1.00 75.38 286 ARG A C 1
ATOM 2181 O O . ARG A 1 286 ? -19.405 2.133 13.558 1.00 75.38 286 ARG A O 1
ATOM 2188 N N . ARG A 1 287 ? -17.416 2.816 12.773 1.00 76.81 287 ARG A N 1
ATOM 2189 C CA . ARG A 1 287 ? -16.744 2.757 14.079 1.00 76.81 287 ARG A CA 1
ATOM 2190 C C . ARG A 1 287 ? -17.307 3.777 15.059 1.00 76.81 287 ARG A C 1
ATOM 2192 O O . ARG A 1 287 ? -17.482 3.432 16.221 1.00 76.81 287 ARG A O 1
ATOM 2199 N N . VAL A 1 288 ? -17.628 4.982 14.586 1.00 72.69 288 VAL A N 1
ATOM 2200 C CA . VAL A 1 288 ? -18.299 6.002 15.405 1.00 72.69 288 VAL A CA 1
ATOM 2201 C C . VAL A 1 288 ? -19.658 5.492 15.880 1.00 72.69 288 VAL A C 1
ATOM 2203 O O . VAL A 1 288 ? -19.899 5.492 17.079 1.00 72.69 288 VAL A O 1
ATOM 2206 N N . ARG A 1 289 ? -20.484 4.929 14.987 1.00 78.88 289 ARG A N 1
ATOM 2207 C CA . ARG A 1 289 ? -21.787 4.348 15.371 1.00 78.88 289 ARG A CA 1
ATOM 2208 C C . ARG A 1 289 ? -21.674 3.234 16.411 1.00 78.88 289 ARG A C 1
ATOM 2210 O O . ARG A 1 289 ? -22.467 3.177 1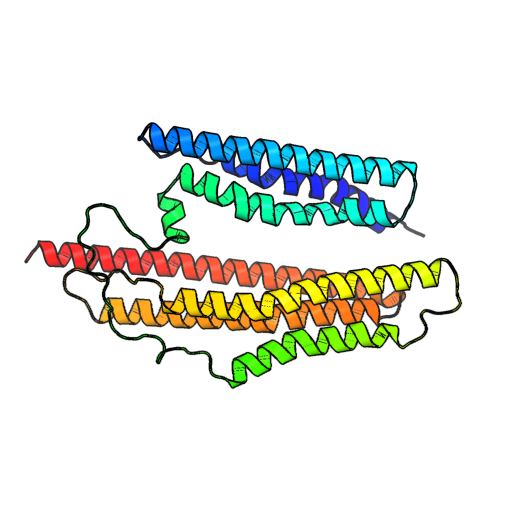7.339 1.00 78.88 289 ARG A O 1
ATOM 2217 N N . ILE A 1 290 ? -20.682 2.352 16.274 1.00 77.81 290 ILE A N 1
ATOM 2218 C CA . ILE A 1 290 ? -20.436 1.290 17.261 1.00 77.81 290 ILE A CA 1
ATOM 2219 C C . ILE A 1 290 ? -20.036 1.887 18.618 1.00 77.81 290 ILE A C 1
ATOM 2221 O O . ILE A 1 290 ? -20.476 1.400 19.657 1.00 77.81 290 ILE A O 1
ATOM 2225 N N . ALA A 1 291 ? -19.216 2.940 18.621 1.00 76.56 291 ALA A N 1
ATOM 2226 C CA . ALA A 1 291 ? -18.830 3.632 19.846 1.00 76.56 291 ALA A CA 1
ATOM 2227 C C . ALA A 1 291 ? -20.018 4.359 20.504 1.00 76.56 291 ALA A C 1
ATOM 2229 O O . ALA A 1 291 ? -20.152 4.306 21.724 1.00 76.56 291 ALA A O 1
ATOM 2230 N N . GLU A 1 292 ? -20.890 4.986 19.712 1.00 78.75 292 GLU A N 1
ATOM 2231 C CA . GLU A 1 292 ? -22.125 5.629 20.178 1.00 78.75 292 GLU A CA 1
ATOM 2232 C C . GLU A 1 292 ? -23.084 4.614 20.810 1.00 78.75 292 GLU A C 1
ATOM 2234 O O . GLU A 1 292 ? -23.552 4.832 21.927 1.00 78.75 292 GLU A O 1
ATOM 2239 N N . GLU A 1 293 ? -23.327 3.476 20.152 1.00 82.56 293 GLU A N 1
ATOM 2240 C CA . GLU A 1 293 ? -24.226 2.448 20.689 1.00 82.56 293 GLU A CA 1
ATOM 2241 C C . GLU A 1 293 ? -23.654 1.817 21.961 1.00 82.56 293 GLU A C 1
ATOM 2243 O O . GLU A 1 293 ? -24.369 1.625 22.944 1.00 82.56 293 GLU A O 1
ATOM 2248 N N . ARG A 1 294 ? -22.337 1.579 22.004 1.00 79.50 294 ARG A N 1
ATOM 2249 C CA . ARG A 1 294 ? -21.664 1.141 23.231 1.00 79.50 294 ARG A CA 1
ATOM 2250 C C . ARG A 1 294 ? -21.864 2.149 24.365 1.00 79.50 294 ARG A C 1
ATOM 2252 O O . ARG A 1 294 ? -22.222 1.747 25.469 1.00 79.50 294 ARG A O 1
ATOM 2259 N N . ALA A 1 295 ? -21.657 3.441 24.108 1.00 79.81 295 ALA A N 1
ATOM 2260 C CA . ALA A 1 295 ? -21.838 4.484 25.117 1.00 79.81 295 ALA A CA 1
ATOM 2261 C C . ALA A 1 295 ? -23.293 4.556 25.611 1.00 79.81 295 ALA A C 1
ATOM 2263 O O . ALA A 1 295 ? -23.536 4.716 26.809 1.00 79.81 295 ALA A O 1
ATOM 2264 N N . ARG A 1 296 ? -24.264 4.377 24.709 1.00 82.56 296 ARG A N 1
ATOM 2265 C CA . ARG A 1 296 ? -25.693 4.317 25.036 1.00 82.56 296 ARG A CA 1
ATOM 2266 C C . ARG A 1 296 ? -26.025 3.132 25.945 1.00 82.56 296 ARG A C 1
ATOM 2268 O O . ARG A 1 296 ? -26.729 3.311 26.938 1.00 82.56 296 ARG A O 1
ATOM 2275 N N . LEU A 1 297 ? -25.505 1.946 25.637 1.00 81.44 297 LEU A N 1
ATOM 2276 C CA . LEU A 1 297 ? -25.706 0.737 26.442 1.00 81.44 297 LEU A CA 1
ATOM 2277 C C . LEU A 1 297 ? -25.025 0.843 27.813 1.00 81.44 297 LEU A C 1
ATOM 2279 O O . LEU A 1 297 ? -25.625 0.495 28.830 1.00 81.44 297 LEU A O 1
ATOM 2283 N N . GLU A 1 298 ? -23.812 1.397 27.871 1.00 78.38 298 GLU A N 1
ATOM 2284 C CA . GLU A 1 298 ? -23.121 1.676 29.134 1.00 78.38 298 GLU A CA 1
ATOM 2285 C C . GLU A 1 298 ? -23.919 2.663 30.004 1.00 78.38 298 GLU A C 1
ATOM 2287 O O . GLU A 1 298 ? -24.082 2.425 31.203 1.00 78.38 298 GLU A O 1
ATOM 2292 N N . ALA A 1 299 ? -24.479 3.726 29.419 1.00 81.00 299 ALA A N 1
ATOM 2293 C CA . ALA A 1 299 ? -25.330 4.675 30.138 1.00 81.00 299 ALA A CA 1
ATOM 2294 C C . ALA A 1 299 ? -26.614 4.016 30.668 1.00 81.00 299 ALA A C 1
ATOM 2296 O O . ALA A 1 299 ? -26.958 4.211 31.832 1.00 81.00 299 ALA A O 1
ATOM 2297 N N . ALA A 1 300 ? -27.281 3.184 29.862 1.00 80.25 300 ALA A N 1
ATOM 2298 C CA . ALA A 1 300 ? -28.475 2.450 30.283 1.00 80.25 300 ALA A CA 1
ATOM 2299 C C . ALA A 1 300 ? -28.187 1.451 31.417 1.00 80.25 300 ALA A C 1
ATOM 2301 O O . ALA A 1 300 ? -29.027 1.257 32.295 1.00 80.25 300 ALA A O 1
ATOM 2302 N N . SER A 1 301 ? -26.996 0.844 31.429 1.00 76.00 301 SER A N 1
ATOM 2303 C CA . SER A 1 301 ? -26.596 -0.103 32.476 1.00 76.00 301 SER A CA 1
ATOM 2304 C C . SER A 1 301 ? -26.344 0.556 33.835 1.00 76.00 301 SER A C 1
ATOM 2306 O O . SER A 1 301 ? -26.564 -0.084 34.852 1.00 76.00 301 SER A O 1
ATOM 2308 N N . LYS A 1 302 ? -25.927 1.831 33.865 1.00 72.19 302 LYS A N 1
ATOM 2309 C CA . LYS A 1 302 ? -25.672 2.593 35.103 1.00 72.19 302 LYS A CA 1
ATOM 2310 C C . LYS A 1 302 ? -26.937 3.105 35.796 1.00 72.19 302 LYS A C 1
ATOM 2312 O O . LYS A 1 302 ? -26.858 3.552 36.933 1.00 72.19 302 LYS A O 1
ATOM 2317 N N . VAL A 1 303 ? -28.069 3.112 35.092 1.00 68.12 303 VAL A N 1
ATOM 2318 C CA . VAL A 1 303 ? -29.367 3.579 35.613 1.00 68.12 303 VAL A CA 1
ATOM 2319 C C . VAL A 1 303 ? -30.141 2.440 36.302 1.00 68.12 303 VAL A C 1
ATOM 2321 O O . VAL A 1 303 ? -31.128 2.703 36.983 1.00 68.12 303 VAL A O 1
ATOM 2324 N N . ARG A 1 304 ? -29.698 1.187 36.141 1.00 55.28 304 ARG A N 1
ATOM 2325 C CA . ARG A 1 304 ? -30.219 0.011 36.853 1.00 55.28 304 ARG A CA 1
ATOM 2326 C C . ARG A 1 304 ? -29.365 -0.317 38.066 1.00 55.28 304 ARG A C 1
ATOM 2328 O O . ARG A 1 304 ? -29.966 -0.810 39.041 1.00 55.28 304 ARG A O 1
#

Secondary structure (DSSP, 8-state):
---HHHHHHHHHHHHHHHHHHHHHHHHHHHSPP----HHHHHHHHHHHHHHHHHHHHHHHHHHHHHHHHHHH--HHHHHHHHHGGGGHHIIIIIIIHHHHHHH-HHHHTTTS----TTS-------S-GGGG-S--HHHHHHHHHHHHHHHHHHHHGGGS--SSSSHHHHHHHHHHHHHHHHHHHHHHHHHHHHHHHHHHHHH------TT--HHHHHHHHHHHHHHHHHHIIIIIIIHHHHHHHHHHHHHHS-GGGHHHHHHHHHHHHHHHHHHHHHHHHHHHHHHHHHHHHHHHHHHHHHT-

Foldseek 3Di:
DDCPVVVVVLVCLVVVQLCLLCVLLVVLVPQAQPDPDPVLVVVLVVLSVVLVVVSVVLVVVLVVLVVCCVVVVDVVSVVCSSVSSVSSCCSRVVRSVVSSCSRPVVVVVVVAPDDDPPDPQPQPDPPQQPVVQPDDPVLLVLLCCLLVVLLCLLVVLVVDQLDDDDPSSVVLVVLSVVLSVVSNVLSVVLSVVLVVVLVCLSPHTQGAAPVRDVVLVVLSSVLSNVVNVCSSCLSRHVVSNLSSVLSSCCSVPDPVCNVVSVVVNVVSVVVSVVVVVVVVVVSVVSVVVSVVVRVVVNVVVVVD

Radius of gyration: 23.99 Å; chains: 1; bounding box: 56×43×69 Å

pLDDT: mean 81.24, std 13.66, range [34.88, 96.94]

Sequence (304 aa):
MNDFPVDLFRGFMTAFVPGMLLFPLIFVLAVPTKVEEPEATDAARKRQFALAIFTMLAISVWGGLALIARETRLPVFEHSSRMAWVMFFPLWFGLGMPAVIAKNPAWGGVCRPMETPGSPVRTASLKPRHRDNPIRTWHWVLMAIASLVPLILLASRGAFSFGPDGPVAASARFRWALITGVYGFCSLITLPIVPISVRKSLVEPEPLDPSGSPELEAMYRSERRKRILGLFWLLGVAQPLMIGTIMNATVWGTPASGRTLGMIGAIGGTTIGLAGGVIGTIATIRRVRIAEERARLEAASKVR